Protein AF-A0A178X9C4-F1 (afdb_monomer_lite)

Foldseek 3Di:
DDKAKDAQAAFFKKKAKWKDQFLPPDTDPRHQIDTAHHVHRMDMGDDDAQADLQVLTGIWMWMWIDRPDIDIDDTDQDFAADVHTAQAAADADWDFPFAWKDDPNKTKTWTAHLSQWIKIKIAQAAFFKKKAKFKDLVQPPDGRSGPGRQIDTAHHPGGMDMGHTGHQAHVVSLRFDMWMKMKIAHDPVRDIIIIHIDGRDSDPVSVVVRVQSSQDPPVPRGGVDDDD

pLDDT: mean 88.08, std 12.75, range [34.47, 98.69]

Structure (mmCIF, N/CA/C/O backbone):
data_AF-A0A178X9C4-F1
#
_entry.id   AF-A0A178X9C4-F1
#
loop_
_atom_site.group_PDB
_atom_site.id
_atom_site.type_symbol
_atom_site.label_atom_id
_atom_site.label_alt_id
_atom_site.label_comp_id
_atom_site.label_asym_id
_atom_site.label_entity_id
_atom_site.label_seq_id
_atom_site.pdbx_PDB_ins_code
_atom_site.Cartn_x
_atom_site.Cartn_y
_atom_site.Cartn_z
_atom_site.occupancy
_atom_site.B_iso_or_equiv
_atom_site.auth_seq_id
_atom_site.auth_comp_id
_atom_site.auth_asym_id
_atom_site.auth_atom_id
_atom_site.pdbx_PDB_model_num
ATOM 1 N N . MET A 1 1 ? 3.349 -4.671 -14.531 1.00 85.94 1 MET A N 1
ATOM 2 C CA . MET A 1 1 ? 4.619 -4.702 -15.290 1.00 85.94 1 MET A CA 1
ATOM 3 C C . MET A 1 1 ? 5.118 -3.277 -15.456 1.00 85.94 1 MET A C 1
ATOM 5 O O . MET A 1 1 ? 4.277 -2.386 -15.480 1.00 85.94 1 MET A O 1
ATOM 9 N N . ALA A 1 2 ? 6.427 -3.062 -15.578 1.00 90.25 2 ALA A N 1
ATOM 10 C CA . ALA A 1 2 ? 7.005 -1.739 -15.826 1.00 90.25 2 ALA A CA 1
ATOM 11 C C . ALA A 1 2 ? 8.254 -1.821 -16.720 1.00 90.25 2 ALA A C 1
ATOM 13 O O . ALA A 1 2 ? 8.840 -2.893 -16.875 1.00 90.25 2 ALA A O 1
ATOM 14 N N . TRP A 1 3 ? 8.648 -0.685 -17.289 1.00 94.56 3 TRP A N 1
ATOM 15 C CA . TRP A 1 3 ? 9.925 -0.464 -17.970 1.00 94.56 3 TRP A CA 1
ATOM 16 C C . TRP A 1 3 ? 10.487 0.894 -17.532 1.00 94.56 3 TRP A C 1
ATOM 18 O O . TRP A 1 3 ? 9.727 1.760 -17.094 1.00 94.56 3 TRP A O 1
ATOM 28 N N . ALA A 1 4 ? 11.797 1.083 -17.662 1.00 96.56 4 ALA A N 1
ATOM 29 C CA . ALA A 1 4 ? 12.451 2.375 -17.476 1.00 96.56 4 ALA A CA 1
ATOM 30 C C . ALA A 1 4 ? 12.898 2.941 -18.827 1.00 96.56 4 ALA A C 1
ATOM 32 O O . ALA A 1 4 ? 13.215 2.180 -19.744 1.00 96.56 4 ALA A O 1
ATOM 33 N N . SER A 1 5 ? 12.931 4.266 -18.954 1.00 96.81 5 SER A N 1
ATOM 34 C CA . SER A 1 5 ? 13.479 4.962 -20.120 1.00 96.81 5 SER A CA 1
ATOM 35 C C . SER A 1 5 ? 14.379 6.114 -19.699 1.00 96.81 5 SER A C 1
ATOM 37 O O . SER A 1 5 ? 14.209 6.691 -18.625 1.00 96.81 5 SER A O 1
ATOM 39 N N . ILE A 1 6 ? 15.344 6.423 -20.559 1.00 96.75 6 ILE A N 1
ATOM 40 C CA . ILE A 1 6 ? 16.144 7.642 -20.500 1.00 96.75 6 ILE A CA 1
ATOM 41 C C . ILE A 1 6 ? 15.994 8.352 -21.840 1.00 96.75 6 ILE A C 1
ATOM 43 O O . ILE A 1 6 ? 16.176 7.738 -22.892 1.00 96.75 6 ILE A O 1
ATOM 47 N N . ASP A 1 7 ? 15.642 9.630 -21.783 1.00 95.44 7 ASP A N 1
ATOM 48 C CA . ASP A 1 7 ? 15.441 10.501 -22.938 1.00 95.44 7 ASP A CA 1
ATOM 49 C C . ASP A 1 7 ? 16.441 11.659 -22.887 1.00 95.44 7 ASP A C 1
ATOM 51 O O . ASP A 1 7 ? 16.937 12.018 -21.819 1.00 95.44 7 ASP A O 1
ATOM 55 N N . ASN A 1 8 ? 16.729 12.259 -24.044 1.00 94.88 8 ASN A N 1
ATOM 56 C CA . ASN A 1 8 ? 17.799 13.250 -24.228 1.00 94.88 8 ASN A CA 1
ATOM 57 C C . ASN A 1 8 ? 19.184 12.759 -23.760 1.00 94.88 8 ASN A C 1
ATOM 59 O O . ASN A 1 8 ? 20.034 13.562 -23.374 1.00 94.88 8 ASN A O 1
ATOM 63 N N . GLY A 1 9 ? 19.403 11.444 -23.795 1.00 92.69 9 GLY A N 1
ATOM 64 C CA . GLY A 1 9 ? 20.680 10.820 -23.476 1.00 92.69 9 GLY A CA 1
ATOM 65 C C . GLY A 1 9 ? 21.675 10.923 -24.629 1.00 92.69 9 GLY A C 1
ATOM 66 O O . GLY A 1 9 ? 21.314 11.169 -25.784 1.00 92.69 9 GLY A O 1
ATOM 67 N N . ARG A 1 10 ? 22.944 10.712 -24.306 1.00 96.06 10 ARG A N 1
ATOM 68 C CA . ARG A 1 10 ? 24.047 10.544 -25.252 1.00 96.06 10 ARG A CA 1
ATOM 69 C C . ARG A 1 10 ? 24.388 9.072 -25.391 1.00 96.06 10 ARG A C 1
ATOM 71 O O . ARG A 1 10 ? 24.103 8.272 -24.506 1.00 96.06 10 ARG A O 1
ATOM 78 N N . THR A 1 11 ? 25.065 8.738 -26.481 1.00 96.88 11 THR A N 1
ATOM 79 C CA . THR A 1 11 ? 25.666 7.423 -26.692 1.00 96.88 11 THR A CA 1
ATOM 80 C C . THR A 1 11 ? 26.367 6.912 -25.437 1.00 96.88 11 THR A C 1
ATOM 82 O O . THR A 1 11 ? 27.254 7.577 -24.902 1.00 96.88 11 THR A O 1
ATOM 85 N N . GLY A 1 12 ? 25.991 5.713 -24.999 1.00 95.94 12 GLY A N 1
ATOM 86 C CA . GLY A 1 12 ? 26.578 5.067 -23.828 1.00 95.94 12 GLY A CA 1
ATOM 87 C C . GLY A 1 12 ? 25.908 5.399 -22.494 1.00 95.94 12 GLY A C 1
ATOM 88 O O . GLY A 1 12 ? 26.108 4.627 -21.556 1.00 95.94 12 GLY A O 1
ATOM 89 N N . ASP A 1 13 ? 25.065 6.437 -22.408 1.00 98.06 13 ASP A N 1
ATOM 90 C CA . ASP A 1 13 ? 24.207 6.649 -21.236 1.00 98.06 13 ASP A CA 1
ATOM 91 C C . ASP A 1 13 ? 23.323 5.414 -21.038 1.00 98.06 13 ASP A C 1
ATOM 93 O O . ASP A 1 13 ? 22.884 4.785 -22.009 1.00 98.06 13 ASP A O 1
ATOM 97 N N . THR A 1 14 ? 23.077 5.024 -19.788 1.00 98.44 14 THR A N 1
ATOM 98 C CA . THR A 1 14 ? 22.384 3.764 -19.490 1.00 98.44 14 THR A CA 1
ATOM 99 C C . THR A 1 14 ? 21.143 3.955 -18.642 1.00 98.44 14 THR A C 1
ATOM 101 O O . THR A 1 14 ? 21.054 4.898 -17.865 1.00 98.44 14 THR A O 1
ATOM 104 N N . VAL A 1 15 ? 20.185 3.041 -18.780 1.00 98.44 15 VAL A N 1
ATOM 105 C CA . VAL A 1 15 ? 18.961 2.984 -17.975 1.00 98.44 15 VAL A CA 1
ATOM 106 C C . VAL A 1 15 ? 18.653 1.544 -17.592 1.00 98.44 15 VAL A C 1
ATOM 108 O O . VAL A 1 15 ? 18.868 0.626 -18.385 1.00 98.44 15 VAL A O 1
ATOM 111 N N . TRP A 1 16 ? 18.163 1.332 -16.377 1.00 98.25 16 TRP A N 1
ATOM 112 C CA . TRP A 1 16 ? 17.750 0.033 -15.855 1.00 98.25 16 TRP A CA 1
ATOM 113 C C . TRP A 1 16 ? 16.601 0.179 -14.852 1.00 98.25 16 TRP A C 1
ATOM 115 O O . TRP A 1 16 ? 16.221 1.285 -14.458 1.00 98.25 16 TRP A O 1
ATOM 125 N N . LEU A 1 17 ? 16.050 -0.957 -14.431 1.00 97.38 17 LEU A N 1
ATOM 126 C CA . LEU A 1 17 ? 15.163 -1.041 -13.276 1.00 97.38 17 LEU A CA 1
ATOM 127 C C . LEU A 1 17 ? 15.904 -1.655 -12.083 1.00 97.38 17 LEU A C 1
ATOM 129 O O . LEU A 1 17 ? 16.613 -2.649 -12.239 1.00 97.38 17 LEU A O 1
ATOM 133 N N . ASP A 1 18 ? 15.694 -1.100 -10.895 1.00 95.88 18 ASP A N 1
ATOM 134 C CA . ASP A 1 18 ? 15.946 -1.811 -9.640 1.00 95.88 18 ASP A CA 1
ATOM 135 C C . ASP A 1 18 ? 14.616 -2.375 -9.131 1.00 95.88 18 ASP A C 1
ATOM 137 O O . ASP A 1 18 ? 13.577 -1.715 -9.255 1.00 95.88 18 ASP A O 1
ATOM 141 N N . ARG A 1 19 ? 14.644 -3.573 -8.538 1.00 92.81 19 ARG A N 1
ATOM 142 C CA . ARG A 1 19 ? 13.480 -4.209 -7.913 1.00 92.81 19 ARG A CA 1
ATOM 143 C C . ARG A 1 19 ? 13.756 -4.588 -6.472 1.00 92.81 19 ARG A C 1
ATOM 145 O O . ARG A 1 19 ? 14.666 -5.364 -6.213 1.00 92.81 19 ARG A O 1
ATOM 152 N N . SER A 1 20 ? 12.921 -4.117 -5.562 1.00 89.56 20 SER A N 1
ATOM 153 C CA . SER A 1 20 ? 12.947 -4.520 -4.159 1.00 89.56 20 SER A CA 1
ATOM 154 C C . SER A 1 20 ? 11.753 -5.413 -3.837 1.00 89.56 20 SER A C 1
ATOM 156 O O . SER A 1 20 ? 10.706 -5.300 -4.471 1.00 89.56 20 SER A O 1
ATOM 158 N N . TRP A 1 21 ? 11.937 -6.291 -2.857 1.00 84.75 21 TRP A N 1
ATOM 159 C CA . TRP A 1 21 ? 10.893 -7.117 -2.239 1.00 84.75 21 TRP A CA 1
ATOM 160 C C . TRP A 1 21 ? 10.739 -6.803 -0.747 1.00 84.75 21 TRP A C 1
ATOM 162 O O . TRP A 1 21 ? 10.173 -7.597 -0.001 1.00 84.75 21 TRP A O 1
ATOM 172 N N . ASP A 1 22 ? 11.382 -5.726 -0.295 1.00 78.75 22 ASP A N 1
ATOM 173 C CA . ASP A 1 22 ? 11.511 -5.385 1.111 1.00 78.75 22 ASP A CA 1
ATOM 174 C C . ASP A 1 22 ? 11.374 -3.877 1.383 1.00 78.75 22 ASP A C 1
ATOM 176 O O . ASP A 1 22 ? 12.083 -3.308 2.215 1.00 78.75 22 ASP A O 1
ATOM 180 N N . GLY A 1 23 ? 10.480 -3.198 0.660 1.00 77.25 23 GLY A N 1
ATOM 181 C CA . GLY A 1 23 ? 10.250 -1.764 0.885 1.00 77.25 23 GLY A CA 1
ATOM 182 C C . GLY A 1 23 ? 11.407 -0.851 0.442 1.00 77.25 23 GLY A C 1
ATOM 183 O O . GLY A 1 23 ? 11.441 0.330 0.787 1.00 77.25 23 GLY A O 1
ATOM 184 N N . GLY A 1 24 ? 12.363 -1.375 -0.328 1.00 83.75 24 GLY A N 1
ATOM 185 C CA . GLY A 1 24 ? 13.531 -0.651 -0.829 1.00 83.75 24 GLY A CA 1
ATOM 186 C C . GLY A 1 24 ? 14.789 -0.779 0.032 1.00 83.75 24 GLY A C 1
ATOM 187 O O . GLY A 1 24 ? 15.776 -0.109 -0.282 1.00 83.75 24 GLY A O 1
ATOM 188 N N . SER A 1 25 ? 14.777 -1.601 1.089 1.00 85.19 25 SER A N 1
ATOM 189 C CA . SER A 1 25 ? 15.955 -1.850 1.933 1.00 85.19 25 SER A CA 1
ATOM 190 C C . SER A 1 25 ? 17.058 -2.602 1.185 1.00 85.19 25 SER A C 1
ATOM 192 O O . SER A 1 25 ? 18.233 -2.253 1.306 1.00 85.19 25 SER A O 1
ATOM 194 N N . THR A 1 26 ? 16.686 -3.584 0.369 1.00 90.06 26 THR A N 1
ATOM 195 C CA . THR A 1 26 ? 17.558 -4.305 -0.559 1.00 90.06 26 THR A CA 1
ATOM 196 C C . THR A 1 26 ? 16.895 -4.411 -1.931 1.00 90.06 26 THR A C 1
ATOM 198 O O . THR A 1 26 ? 15.684 -4.228 -2.082 1.00 90.06 26 THR A O 1
ATOM 201 N N . TRP A 1 27 ? 17.689 -4.642 -2.980 1.00 93.06 27 TRP A N 1
ATOM 202 C CA . TRP A 1 27 ? 17.141 -4.750 -4.330 1.00 93.06 27 TRP A CA 1
ATOM 203 C C . TRP A 1 27 ? 17.986 -5.591 -5.290 1.00 93.06 27 TRP A C 1
ATOM 205 O O . TRP A 1 27 ? 19.217 -5.588 -5.246 1.00 93.06 27 TRP A O 1
ATOM 215 N N . ASP A 1 28 ? 17.288 -6.246 -6.218 1.00 91.81 28 ASP A N 1
ATOM 216 C CA . ASP A 1 28 ? 17.830 -6.773 -7.466 1.00 91.81 28 ASP A CA 1
ATOM 217 C C . ASP A 1 28 ? 18.062 -5.587 -8.419 1.00 91.81 28 ASP A C 1
ATOM 219 O O . ASP A 1 28 ? 17.106 -4.968 -8.896 1.00 91.81 28 ASP A O 1
ATOM 223 N N . GLY A 1 29 ? 19.320 -5.230 -8.674 1.00 91.69 29 GLY A N 1
ATOM 224 C CA . GLY A 1 29 ? 19.669 -4.085 -9.519 1.00 91.69 29 GLY A CA 1
ATOM 225 C C . GLY A 1 29 ? 19.908 -4.420 -10.991 1.00 91.69 29 GLY A C 1
ATOM 226 O O . GLY A 1 29 ? 20.038 -5.582 -11.377 1.00 91.69 29 GLY A O 1
ATOM 227 N N . LEU A 1 30 ? 20.038 -3.370 -11.808 1.00 95.12 30 LEU A N 1
ATOM 228 C CA . LEU A 1 30 ? 20.441 -3.447 -13.224 1.00 95.12 30 LEU A CA 1
ATOM 229 C C . LEU A 1 30 ? 19.525 -4.310 -14.111 1.00 95.12 30 LEU A C 1
ATOM 231 O O . LEU A 1 30 ? 19.950 -4.803 -15.162 1.00 95.12 30 LEU A O 1
ATOM 235 N N . LEU A 1 31 ? 18.257 -4.480 -13.728 1.00 95.25 31 LEU A N 1
ATOM 236 C CA . LEU A 1 31 ? 17.309 -5.281 -14.493 1.00 95.25 31 LEU A CA 1
ATOM 237 C C . LEU A 1 31 ? 17.072 -4.639 -15.858 1.00 95.25 31 LEU A C 1
ATOM 239 O O . LEU A 1 31 ? 16.593 -3.509 -15.972 1.00 95.25 31 LEU A O 1
ATOM 243 N N . GLY A 1 32 ? 17.434 -5.383 -16.901 1.00 94.94 32 GLY A N 1
ATOM 244 C CA . GLY A 1 32 ? 17.248 -4.964 -18.285 1.00 94.94 32 GLY A CA 1
ATOM 245 C C . GLY A 1 32 ? 18.064 -3.750 -18.678 1.00 94.94 32 GLY A C 1
ATOM 246 O O . GLY A 1 32 ? 17.603 -3.005 -19.543 1.00 94.94 32 GLY A O 1
ATOM 247 N N . LYS A 1 33 ? 19.229 -3.549 -18.040 1.00 97.44 33 LYS A N 1
ATOM 248 C CA . LYS A 1 33 ? 20.134 -2.442 -18.348 1.00 97.44 33 LYS A CA 1
ATOM 249 C C . LYS A 1 33 ? 20.314 -2.303 -19.860 1.00 97.44 33 LYS A C 1
ATOM 251 O O . LYS A 1 33 ? 20.753 -3.235 -20.530 1.00 97.44 33 LYS A O 1
ATOM 256 N N . ALA A 1 34 ? 19.981 -1.125 -20.366 1.00 97.25 34 ALA A N 1
ATOM 257 C CA . ALA A 1 34 ? 20.098 -0.751 -21.764 1.00 97.25 34 ALA A CA 1
ATOM 258 C C . ALA A 1 34 ? 20.963 0.504 -21.879 1.00 97.25 34 ALA A C 1
ATOM 260 O O . ALA A 1 34 ? 20.915 1.371 -21.008 1.00 97.25 34 ALA A O 1
ATOM 261 N N . SER A 1 35 ? 21.733 0.601 -22.959 1.00 97.75 35 SER A N 1
ATOM 262 C CA . SER A 1 35 ? 22.544 1.777 -23.287 1.00 97.75 35 SER A CA 1
ATOM 263 C C . SER A 1 35 ? 21.959 2.494 -24.496 1.00 97.75 35 SER A C 1
ATOM 265 O O . SER A 1 35 ? 21.404 1.842 -25.383 1.00 97.75 35 SER A O 1
ATOM 267 N N . VAL A 1 36 ? 22.068 3.821 -24.531 1.00 97.81 36 VAL A N 1
ATOM 268 C CA . VAL A 1 36 ? 21.680 4.641 -25.683 1.00 97.81 36 VAL A CA 1
ATOM 269 C C . VAL A 1 36 ? 22.630 4.337 -26.853 1.00 97.81 36 VAL A C 1
ATOM 271 O O . VAL A 1 36 ? 23.841 4.520 -26.698 1.00 97.81 36 VAL A O 1
ATOM 274 N N . PRO A 1 37 ? 22.122 3.852 -28.002 1.00 95.88 37 PRO A N 1
ATOM 275 C CA . PRO A 1 37 ? 22.938 3.618 -29.197 1.00 95.88 37 PRO A CA 1
ATOM 276 C C . PRO A 1 37 ? 23.392 4.915 -29.888 1.00 95.88 37 PRO A C 1
ATOM 278 O O . PRO A 1 37 ? 22.757 5.953 -29.734 1.00 95.88 37 PRO A O 1
ATOM 281 N N . ASP A 1 38 ? 24.424 4.827 -30.733 1.00 91.94 38 ASP A N 1
ATOM 282 C CA . ASP A 1 38 ? 25.114 5.967 -31.369 1.00 91.94 38 ASP A CA 1
ATOM 283 C C . ASP A 1 38 ? 24.224 6.993 -32.083 1.00 91.94 38 ASP A C 1
ATOM 285 O O . ASP A 1 38 ? 24.552 8.176 -32.139 1.00 91.94 38 ASP A O 1
ATOM 289 N N . THR A 1 39 ? 23.116 6.553 -32.676 1.00 91.88 39 THR A N 1
ATOM 290 C CA . THR A 1 39 ? 22.226 7.409 -33.477 1.00 91.88 39 THR A CA 1
ATOM 291 C C . THR A 1 39 ? 20.965 7.833 -32.730 1.00 91.88 39 THR A C 1
ATOM 293 O O . THR A 1 39 ? 20.088 8.467 -33.316 1.00 91.88 39 THR A O 1
ATOM 296 N N . TRP A 1 40 ? 20.824 7.435 -31.464 1.00 94.81 40 TRP A N 1
ATOM 297 C CA . TRP A 1 40 ? 19.607 7.611 -30.679 1.00 94.81 40 TRP A CA 1
ATOM 298 C C . TRP A 1 40 ? 19.848 8.643 -29.580 1.00 94.81 40 TRP A C 1
ATOM 300 O O . TRP A 1 40 ? 20.953 8.799 -29.074 1.00 94.81 40 TRP A O 1
ATOM 310 N N . THR A 1 41 ? 18.786 9.333 -29.179 1.00 95.12 41 THR A N 1
ATOM 311 C CA . THR A 1 41 ? 18.810 10.294 -28.064 1.00 95.12 41 THR A CA 1
ATOM 312 C C . THR A 1 41 ? 18.144 9.726 -26.815 1.00 95.12 41 THR A C 1
ATOM 314 O O . THR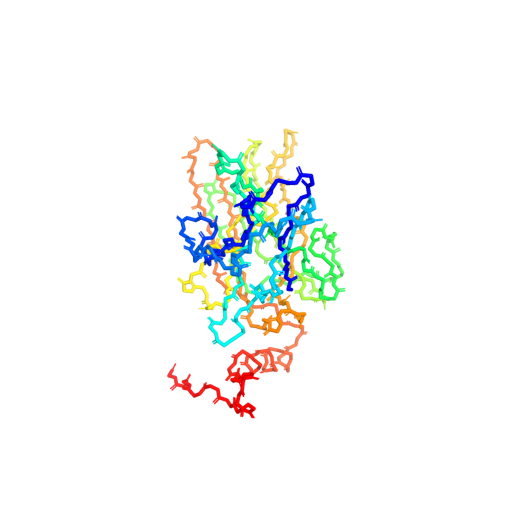 A 1 41 ? 17.722 10.469 -25.935 1.00 95.12 41 THR A O 1
ATOM 317 N N . GLY A 1 42 ? 17.965 8.410 -26.754 1.00 96.00 42 GLY A N 1
ATOM 318 C CA . GLY A 1 42 ? 17.286 7.746 -25.655 1.00 96.00 42 GLY A CA 1
ATOM 319 C C . GLY A 1 42 ? 17.208 6.242 -25.854 1.00 96.00 42 GLY A C 1
ATOM 320 O O . GLY A 1 42 ? 17.490 5.721 -26.934 1.00 96.00 42 GLY A O 1
ATOM 321 N N . THR A 1 43 ? 16.850 5.534 -24.793 1.00 97.44 43 THR A N 1
ATOM 322 C CA . THR A 1 43 ? 16.623 4.087 -24.820 1.00 97.44 43 THR A CA 1
ATOM 323 C C . THR A 1 43 ? 15.686 3.682 -23.686 1.00 97.44 43 THR A C 1
ATOM 325 O O . THR A 1 43 ? 15.331 4.489 -22.824 1.00 97.44 43 THR A O 1
ATOM 328 N N . ARG A 1 44 ? 15.272 2.416 -23.678 1.00 97.00 44 ARG A N 1
ATOM 329 C CA . ARG A 1 44 ? 14.432 1.843 -22.625 1.00 97.00 44 ARG A CA 1
ATOM 330 C C . ARG A 1 44 ? 14.806 0.402 -22.336 1.00 97.00 44 ARG A C 1
ATOM 332 O O . ARG A 1 44 ? 15.310 -0.306 -23.206 1.00 97.00 44 ARG A O 1
ATOM 339 N N . THR A 1 45 ? 14.499 -0.035 -21.125 1.00 97.00 45 THR A N 1
ATOM 340 C CA . THR A 1 45 ? 14.624 -1.436 -20.729 1.00 97.00 45 THR A CA 1
ATOM 341 C C . THR A 1 45 ? 13.570 -2.295 -21.430 1.00 97.00 45 THR A C 1
ATOM 343 O O . THR A 1 45 ? 12.566 -1.798 -21.951 1.00 97.00 45 THR A O 1
ATOM 346 N N . LEU A 1 46 ? 13.743 -3.618 -21.363 1.00 93.56 46 LEU A N 1
ATOM 347 C CA . LEU A 1 46 ? 12.619 -4.542 -21.531 1.00 93.56 46 LEU A CA 1
ATOM 348 C C . LEU A 1 46 ? 11.567 -4.329 -20.427 1.00 93.56 46 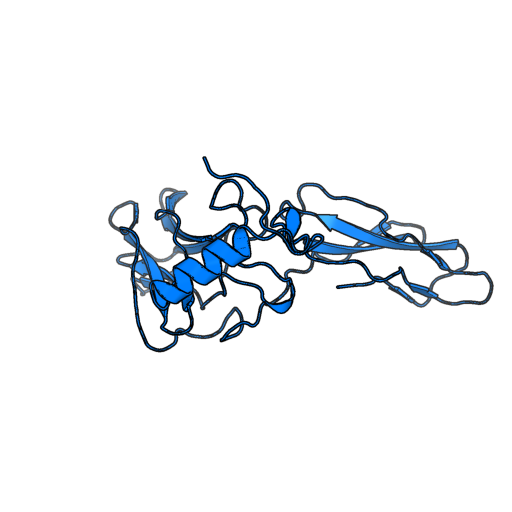LEU A C 1
ATOM 350 O O . LEU A 1 46 ? 11.782 -3.596 -19.457 1.00 93.56 46 LEU A O 1
ATOM 354 N N . ILE A 1 47 ? 10.417 -4.980 -20.585 1.00 92.12 47 ILE A N 1
ATOM 355 C CA . ILE A 1 47 ? 9.327 -4.941 -19.611 1.00 92.12 47 ILE A CA 1
ATOM 356 C C . ILE A 1 47 ? 9.548 -6.032 -18.558 1.00 92.12 47 ILE A C 1
ATOM 358 O O . ILE A 1 47 ? 9.737 -7.197 -18.904 1.00 92.12 47 ILE A O 1
ATOM 362 N N . TYR A 1 48 ? 9.467 -5.663 -17.279 1.00 89.06 48 TYR A N 1
ATOM 363 C CA . TYR A 1 48 ? 9.634 -6.575 -16.146 1.00 89.06 48 TYR A CA 1
ATOM 364 C C . TYR A 1 48 ? 8.351 -6.707 -15.321 1.00 89.06 48 TYR A C 1
ATOM 366 O O . TYR A 1 48 ? 7.559 -5.766 -15.172 1.00 89.06 48 TYR A O 1
ATOM 374 N N . ASN A 1 49 ? 8.141 -7.906 -14.775 1.00 85.44 49 ASN A N 1
ATOM 375 C CA . ASN A 1 49 ? 7.042 -8.186 -13.857 1.00 85.44 49 ASN A CA 1
ATOM 376 C C . ASN A 1 49 ? 7.279 -7.501 -12.509 1.00 85.44 49 ASN A C 1
ATOM 378 O O . ASN A 1 49 ? 8.386 -7.522 -11.975 1.00 85.44 49 ASN A O 1
ATOM 382 N N . LEU A 1 50 ? 6.207 -6.908 -11.981 1.00 85.44 50 LEU A N 1
ATOM 383 C CA . LEU A 1 50 ? 6.198 -6.262 -10.668 1.00 85.44 50 LEU A CA 1
ATOM 384 C C . LEU A 1 50 ? 5.932 -7.280 -9.556 1.00 85.44 50 LEU A C 1
ATOM 386 O O . LEU A 1 50 ? 6.427 -7.131 -8.453 1.00 85.44 50 LEU A O 1
ATOM 390 N N . THR A 1 51 ? 5.164 -8.324 -9.850 1.00 85.25 51 THR A N 1
ATOM 391 C CA . THR A 1 51 ? 4.781 -9.351 -8.886 1.00 85.25 51 THR A CA 1
ATOM 392 C C . THR A 1 51 ? 5.465 -10.674 -9.200 1.00 85.25 51 THR A C 1
ATOM 394 O O . THR A 1 51 ? 5.762 -10.983 -10.358 1.00 85.25 51 THR A O 1
ATOM 397 N N . ASP A 1 52 ? 5.699 -11.457 -8.153 1.00 84.06 52 ASP A N 1
ATOM 398 C CA . ASP A 1 52 ? 6.055 -12.869 -8.214 1.00 84.06 52 ASP A CA 1
ATOM 399 C C . ASP A 1 52 ? 4.945 -13.671 -7.513 1.00 84.06 52 ASP A C 1
ATOM 401 O O . ASP A 1 52 ? 4.987 -13.850 -6.294 1.00 84.06 52 ASP A O 1
ATOM 405 N N . PRO A 1 53 ? 3.926 -14.122 -8.268 1.00 80.31 53 PRO A N 1
ATOM 406 C CA . PRO A 1 53 ? 2.797 -14.861 -7.712 1.00 80.31 53 PRO A CA 1
ATOM 407 C C . PRO A 1 53 ? 3.187 -16.172 -7.031 1.00 80.31 53 PRO A C 1
ATOM 409 O O . PRO A 1 53 ? 2.540 -16.554 -6.066 1.00 80.31 53 PRO A O 1
ATOM 412 N N . VAL A 1 54 ? 4.239 -16.847 -7.509 1.00 79.12 54 VAL A N 1
ATOM 413 C CA . VAL A 1 54 ? 4.683 -18.141 -6.959 1.00 79.12 54 VAL A CA 1
ATOM 414 C C . VAL A 1 54 ? 5.353 -17.950 -5.610 1.00 79.12 54 VAL A C 1
ATOM 416 O O . VAL A 1 54 ? 5.135 -18.730 -4.691 1.00 79.12 54 VAL A O 1
ATOM 419 N N . GLY A 1 55 ? 6.174 -16.908 -5.488 1.00 78.19 55 GLY A N 1
ATOM 420 C CA . GLY A 1 55 ? 6.781 -16.538 -4.215 1.00 78.19 55 GLY A CA 1
ATOM 421 C C . GLY A 1 55 ? 5.844 -15.773 -3.282 1.00 78.19 55 GLY A C 1
ATOM 422 O O . GLY A 1 55 ? 6.275 -15.439 -2.186 1.00 78.19 55 GLY A O 1
ATOM 423 N N . HIS A 1 56 ? 4.614 -15.456 -3.705 1.00 77.69 56 HIS A N 1
ATOM 424 C CA . HIS A 1 56 ? 3.722 -14.511 -3.029 1.00 77.69 56 HIS A CA 1
ATOM 425 C C . HIS A 1 56 ? 4.401 -13.177 -2.706 1.00 77.69 56 HIS A C 1
ATOM 427 O O . HIS A 1 56 ? 4.292 -12.662 -1.600 1.00 77.69 56 HIS A O 1
ATOM 433 N N . ARG A 1 57 ? 5.132 -12.604 -3.666 1.00 81.94 57 ARG A N 1
ATOM 434 C CA . ARG A 1 57 ? 5.843 -11.336 -3.461 1.00 81.94 57 ARG A CA 1
ATOM 435 C C . ARG A 1 57 ? 5.306 -10.250 -4.372 1.00 81.94 57 ARG A C 1
ATOM 437 O O . ARG A 1 57 ? 5.060 -10.472 -5.564 1.00 81.94 57 ARG A O 1
ATOM 444 N N . ARG A 1 58 ? 5.180 -9.045 -3.825 1.00 82.75 58 ARG A N 1
ATOM 445 C CA . ARG A 1 58 ? 4.873 -7.841 -4.593 1.00 82.75 58 ARG A CA 1
ATOM 446 C C . ARG A 1 58 ? 6.097 -6.945 -4.595 1.00 82.75 58 ARG A C 1
ATOM 448 O O . ARG A 1 58 ? 6.382 -6.291 -3.612 1.00 82.75 58 ARG A O 1
ATOM 455 N N . GLY A 1 59 ? 6.784 -6.871 -5.721 1.00 83.31 59 GLY A N 1
ATOM 456 C CA . GLY A 1 59 ? 7.967 -6.041 -5.824 1.00 83.31 59 GLY A CA 1
ATOM 457 C C . GLY A 1 59 ? 7.610 -4.564 -5.888 1.00 83.31 59 GLY A C 1
ATOM 458 O O . GLY A 1 59 ? 6.541 -4.183 -6.372 1.00 83.31 59 GLY A O 1
ATOM 459 N N . LEU A 1 60 ? 8.553 -3.738 -5.462 1.00 86.94 60 LEU A N 1
ATOM 460 C CA . LEU A 1 60 ? 8.631 -2.325 -5.800 1.00 86.94 60 LEU A CA 1
ATOM 461 C C . LEU A 1 60 ? 9.645 -2.170 -6.927 1.00 86.94 60 LEU A C 1
ATOM 463 O O . LEU A 1 60 ? 10.661 -2.863 -6.955 1.00 86.94 60 LEU A O 1
ATOM 467 N N . LEU A 1 61 ? 9.388 -1.254 -7.854 1.00 91.56 61 LEU A N 1
ATOM 468 C CA . LEU A 1 61 ? 10.333 -0.921 -8.917 1.00 91.56 61 LEU A CA 1
ATOM 469 C C . LEU A 1 61 ? 10.730 0.548 -8.820 1.00 91.56 61 LEU A C 1
ATOM 471 O O . LEU A 1 61 ? 9.931 1.392 -8.421 1.00 91.56 61 LEU A O 1
ATOM 475 N N . ARG A 1 62 ? 11.953 0.864 -9.225 1.00 94.38 62 ARG A N 1
ATOM 476 C CA . ARG A 1 62 ? 12.357 2.234 -9.551 1.00 94.38 62 ARG A CA 1
ATOM 477 C C . ARG A 1 62 ? 13.166 2.224 -10.835 1.00 94.38 62 ARG A C 1
ATOM 479 O O . ARG A 1 62 ? 13.879 1.259 -11.114 1.00 94.38 62 ARG A O 1
ATOM 486 N N . ALA A 1 63 ? 13.043 3.290 -11.610 1.00 97.25 63 ALA A N 1
ATOM 487 C CA . ALA A 1 63 ? 13.898 3.509 -12.762 1.00 97.25 63 ALA A CA 1
ATOM 488 C C . ALA A 1 63 ? 15.189 4.171 -12.292 1.00 97.25 63 ALA A C 1
ATOM 490 O O . ALA A 1 63 ? 15.142 5.108 -11.496 1.00 97.25 63 ALA A O 1
ATOM 491 N N . CYS A 1 64 ? 16.320 3.707 -12.801 1.00 98.12 64 CYS A N 1
ATOM 492 C CA . CYS A 1 64 ? 17.614 4.324 -12.572 1.00 98.12 64 CYS A CA 1
ATOM 493 C C . CYS A 1 64 ? 18.315 4.532 -13.909 1.00 98.12 64 CYS A C 1
ATOM 495 O O . CYS A 1 64 ? 18.172 3.721 -14.825 1.00 98.12 64 CYS A O 1
ATOM 497 N N . GLY A 1 65 ? 19.073 5.614 -14.019 1.00 97.94 65 GLY A N 1
ATOM 498 C CA . GLY A 1 65 ? 19.899 5.897 -15.180 1.00 97.94 65 GLY A CA 1
ATOM 499 C C . GLY A 1 65 ? 21.265 6.417 -14.774 1.00 97.94 65 GLY A C 1
ATOM 500 O O . GLY A 1 65 ? 21.425 6.967 -13.688 1.00 97.94 65 GLY A O 1
ATOM 501 N N . ASP A 1 66 ? 22.239 6.223 -15.653 1.00 97.88 66 ASP A N 1
ATOM 502 C CA . ASP A 1 66 ? 23.590 6.755 -15.527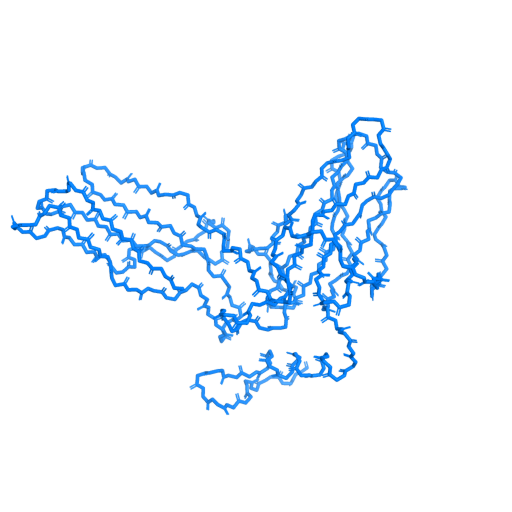 1.00 97.88 66 ASP A CA 1
ATOM 503 C C . ASP A 1 66 ? 23.924 7.561 -16.779 1.00 97.88 66 ASP A C 1
ATOM 505 O O . ASP A 1 66 ? 24.025 7.003 -17.874 1.00 97.88 66 ASP A O 1
ATOM 509 N N . ALA A 1 67 ? 24.071 8.869 -16.585 1.00 95.75 67 ALA A N 1
ATOM 510 C CA . ALA A 1 67 ? 24.520 9.828 -17.586 1.00 95.75 67 ALA A CA 1
ATOM 511 C C . ALA A 1 67 ? 25.611 10.717 -16.966 1.00 95.75 67 ALA A C 1
ATOM 513 O O . ALA A 1 67 ? 25.427 11.923 -16.801 1.00 95.75 67 ALA A O 1
ATOM 514 N N . GLN A 1 68 ? 26.736 10.096 -16.580 1.00 93.81 68 GLN A N 1
ATOM 515 C CA . GLN A 1 68 ? 27.854 10.672 -15.797 1.00 93.81 68 GLN A CA 1
ATOM 516 C C . GLN A 1 68 ? 27.599 10.761 -14.284 1.00 93.81 68 GLN A C 1
ATOM 518 O O . GLN A 1 68 ? 28.473 11.187 -13.528 1.00 93.81 68 GLN A O 1
ATOM 523 N N . ALA A 1 69 ? 26.416 10.344 -13.845 1.00 95.19 69 ALA A N 1
ATOM 524 C CA . ALA A 1 69 ? 26.052 10.115 -12.459 1.00 95.19 69 ALA A CA 1
ATOM 525 C C . ALA A 1 69 ? 24.798 9.239 -12.424 1.00 95.19 69 ALA A C 1
ATOM 527 O O . ALA A 1 69 ? 23.899 9.397 -13.255 1.00 95.19 69 ALA A O 1
ATOM 528 N N . VAL A 1 70 ? 24.720 8.357 -11.429 1.00 97.50 70 VAL A N 1
ATOM 529 C CA . VAL A 1 70 ? 23.533 7.532 -11.214 1.00 97.50 70 VAL A CA 1
ATOM 530 C C . VAL A 1 70 ? 22.443 8.358 -10.539 1.00 97.50 70 VAL A C 1
ATOM 532 O O . VAL A 1 70 ? 22.654 8.914 -9.461 1.00 97.50 70 VAL A O 1
ATOM 535 N N . ALA A 1 71 ? 21.259 8.380 -11.142 1.00 96.75 71 ALA A N 1
ATOM 536 C CA . ALA A 1 71 ? 20.047 8.931 -10.549 1.00 96.75 71 ALA A CA 1
ATOM 537 C C . ALA A 1 71 ? 18.908 7.917 -10.654 1.00 96.75 71 ALA A C 1
ATOM 539 O O . ALA A 1 71 ? 18.792 7.207 -11.652 1.00 96.75 71 ALA A O 1
ATOM 540 N N . CYS A 1 72 ? 18.052 7.870 -9.634 1.00 96.88 72 CYS A N 1
ATOM 541 C CA . CYS A 1 72 ? 16.907 6.968 -9.588 1.00 96.88 72 CYS A CA 1
ATOM 542 C C . CYS A 1 72 ? 15.619 7.716 -9.243 1.00 96.88 72 CYS A C 1
ATOM 544 O O . CYS A 1 72 ? 15.634 8.686 -8.485 1.00 96.88 72 CYS A O 1
ATOM 546 N N . THR A 1 73 ? 14.492 7.228 -9.755 1.00 95.94 73 THR A N 1
ATOM 547 C CA . THR A 1 73 ? 13.166 7.647 -9.296 1.00 95.94 73 THR A CA 1
ATOM 548 C C . THR A 1 73 ? 12.903 7.136 -7.880 1.00 95.94 73 THR A C 1
ATOM 550 O O . THR A 1 73 ? 13.579 6.231 -7.383 1.00 95.94 73 THR A O 1
ATOM 553 N N . ALA A 1 74 ? 11.856 7.662 -7.244 1.00 92.06 74 ALA A N 1
ATOM 554 C CA . ALA A 1 74 ? 11.271 7.000 -6.085 1.00 92.06 74 ALA A CA 1
ATOM 555 C C . ALA A 1 74 ? 10.786 5.581 -6.450 1.00 92.06 74 ALA A C 1
ATOM 557 O O . ALA A 1 74 ? 10.503 5.286 -7.618 1.00 92.06 74 ALA A O 1
ATOM 558 N N . TRP A 1 75 ? 10.685 4.718 -5.439 1.00 89.25 75 TRP A N 1
ATOM 559 C CA . TRP A 1 75 ? 10.039 3.414 -5.557 1.00 89.25 75 TRP A CA 1
ATOM 560 C C . TRP A 1 75 ? 8.552 3.579 -5.884 1.00 89.25 75 TRP A C 1
ATOM 562 O O . TRP A 1 75 ? 7.864 4.396 -5.269 1.00 89.25 75 TRP A O 1
ATOM 572 N N . ILE A 1 76 ? 8.050 2.801 -6.843 1.00 86.31 76 ILE A N 1
ATOM 573 C CA . ILE A 1 76 ? 6.631 2.794 -7.196 1.00 86.31 76 ILE A CA 1
ATOM 574 C C . ILE A 1 76 ? 5.847 1.856 -6.276 1.00 86.31 76 ILE A C 1
ATOM 576 O O . ILE A 1 76 ? 6.103 0.655 -6.232 1.00 86.31 76 ILE A O 1
ATOM 580 N N . TYR A 1 77 ? 4.844 2.405 -5.595 1.00 80.88 77 TYR A N 1
ATOM 581 C CA . TYR A 1 77 ? 3.854 1.640 -4.840 1.00 80.88 77 TYR A CA 1
ATOM 582 C C . TYR A 1 77 ? 2.588 1.528 -5.694 1.00 80.88 77 TYR A C 1
ATOM 584 O O . TYR A 1 77 ? 1.903 2.535 -5.897 1.00 80.88 77 TYR A O 1
ATOM 592 N N . PRO A 1 78 ? 2.287 0.355 -6.278 1.00 80.25 78 PRO A N 1
ATOM 593 C CA . PRO A 1 78 ? 1.149 0.219 -7.176 1.00 80.25 78 PRO A CA 1
ATOM 594 C C . PRO A 1 78 ? -0.164 0.384 -6.407 1.00 80.25 78 PRO A C 1
ATOM 596 O O . PRO A 1 78 ? -0.443 -0.377 -5.484 1.00 80.25 78 PRO A O 1
ATOM 599 N N . THR A 1 79 ? -1.001 1.330 -6.836 1.00 86.62 79 THR A N 1
ATOM 600 C CA . THR A 1 79 ? -2.406 1.380 -6.416 1.00 86.62 79 THR A CA 1
ATOM 601 C C . THR A 1 79 ? -3.121 0.144 -6.943 1.00 86.62 79 THR A C 1
ATOM 603 O O . THR A 1 79 ? -3.171 -0.088 -8.159 1.00 86.62 79 THR A O 1
ATOM 606 N N . VAL A 1 80 ? -3.699 -0.644 -6.044 1.00 86.88 80 VAL A N 1
ATOM 607 C CA . VAL A 1 80 ? -4.438 -1.845 -6.412 1.00 86.88 80 VAL A CA 1
ATOM 608 C C . VAL A 1 80 ? -5.916 -1.537 -6.515 1.00 86.88 80 VAL A C 1
ATOM 610 O O . VAL A 1 80 ? -6.498 -0.873 -5.669 1.00 86.88 80 VAL A O 1
ATOM 613 N N . CYS A 1 81 ? -6.529 -2.040 -7.582 1.00 88.81 81 CYS A N 1
ATOM 614 C CA . CYS A 1 81 ? -7.968 -1.997 -7.773 1.00 88.81 81 CYS A CA 1
ATOM 615 C C . CYS A 1 81 ? -8.494 -3.425 -7.865 1.00 88.81 81 CYS A C 1
ATOM 617 O O . CYS A 1 81 ? -8.236 -4.121 -8.851 1.00 88.81 81 CYS A O 1
ATOM 619 N N . ALA A 1 82 ? -9.225 -3.835 -6.831 1.00 85.62 82 ALA A N 1
ATOM 620 C CA . ALA A 1 82 ? -9.996 -5.069 -6.797 1.00 85.62 82 ALA A CA 1
ATOM 621 C C . ALA A 1 82 ? -11.483 -4.724 -7.000 1.00 85.62 82 ALA A C 1
ATOM 623 O O . ALA A 1 82 ? -11.858 -4.207 -8.050 1.00 85.62 82 ALA A O 1
ATOM 624 N N . ALA A 1 83 ? -12.332 -4.961 -5.997 1.00 87.50 83 ALA A N 1
ATOM 625 C CA . ALA A 1 83 ? -13.724 -4.501 -6.016 1.00 87.50 83 ALA A CA 1
ATOM 626 C C . ALA A 1 83 ? -13.875 -2.994 -5.740 1.00 87.50 83 ALA A C 1
ATOM 628 O O . ALA A 1 83 ? -14.903 -2.403 -6.063 1.00 87.50 83 ALA A O 1
ATOM 629 N N . ALA A 1 84 ? -12.842 -2.383 -5.165 1.00 91.75 84 ALA A N 1
ATOM 630 C CA . ALA A 1 84 ? -12.598 -0.951 -5.129 1.00 91.75 84 ALA A CA 1
ATOM 631 C C . ALA A 1 84 ? -11.083 -0.716 -5.233 1.00 91.75 84 ALA A C 1
ATOM 633 O O . ALA A 1 84 ? -10.303 -1.671 -5.166 1.00 91.75 84 ALA A O 1
ATOM 634 N N . CYS A 1 85 ? -10.674 0.533 -5.439 1.00 92.88 85 CYS A N 1
ATOM 635 C CA . CYS A 1 85 ? -9.260 0.896 -5.457 1.00 92.88 85 CYS A CA 1
ATOM 636 C C . CYS A 1 85 ? -8.764 1.258 -4.057 1.00 92.88 85 CYS A C 1
ATOM 638 O O . CYS A 1 85 ? -9.527 1.814 -3.262 1.00 92.88 85 CYS A O 1
ATOM 640 N N . ASP A 1 86 ? -7.491 0.985 -3.778 1.00 93.00 86 ASP A N 1
ATOM 641 C CA . ASP A 1 86 ? -6.804 1.485 -2.587 1.00 93.00 86 ASP A CA 1
ATOM 642 C C . ASP A 1 86 ? -7.033 2.994 -2.430 1.00 93.00 86 ASP A C 1
ATOM 644 O O . ASP A 1 86 ? -7.042 3.745 -3.410 1.00 93.00 86 ASP A O 1
ATOM 648 N N . GLY A 1 87 ? -7.243 3.440 -1.193 1.00 94.62 87 GLY A N 1
ATOM 649 C CA . GLY A 1 87 ? -7.557 4.835 -0.884 1.00 94.62 87 GLY A CA 1
ATOM 650 C C . GLY A 1 87 ? -9.044 5.195 -0.999 1.00 94.62 87 GLY A C 1
ATOM 651 O O . GLY A 1 87 ? -9.415 6.330 -0.707 1.00 94.62 87 GLY A O 1
ATOM 652 N N . SER A 1 88 ? -9.916 4.256 -1.380 1.00 95.88 88 SER A N 1
ATOM 653 C CA . SER A 1 88 ? -11.368 4.491 -1.390 1.00 95.88 88 SER A CA 1
ATOM 654 C C . SER A 1 88 ? -11.935 4.613 0.028 1.00 95.88 88 SER A C 1
ATOM 656 O O . SER A 1 88 ? -11.419 4.008 0.970 1.00 95.88 88 SER A O 1
ATOM 658 N N . ALA A 1 89 ? -13.056 5.320 0.182 1.00 95.12 89 ALA A N 1
ATOM 659 C CA . ALA A 1 89 ? -13.829 5.296 1.424 1.00 95.12 89 ALA A CA 1
ATOM 660 C C . ALA A 1 89 ? -14.398 3.884 1.723 1.00 95.12 89 ALA A C 1
ATOM 662 O O . ALA A 1 89 ? -14.619 3.105 0.777 1.00 95.12 89 ALA A O 1
ATOM 663 N N . PRO A 1 90 ? -14.667 3.558 3.006 1.00 94.44 90 PRO A N 1
ATOM 664 C CA . PRO A 1 90 ? -15.361 2.328 3.388 1.00 94.44 90 PRO A CA 1
ATOM 665 C C . PRO A 1 90 ? -16.703 2.151 2.678 1.00 94.44 90 PRO A C 1
ATOM 667 O O . PRO A 1 90 ? -17.421 3.118 2.419 1.00 94.44 90 PRO A O 1
ATOM 670 N N . GLY A 1 91 ? -17.002 0.904 2.315 1.00 93.12 91 GLY A N 1
ATOM 671 C CA . GLY A 1 91 ? -18.268 0.512 1.706 1.00 93.12 91 GLY A CA 1
ATOM 672 C C . GLY A 1 91 ? -19.322 0.164 2.755 1.00 93.12 91 GLY A C 1
ATOM 673 O O . GLY A 1 91 ? -19.202 0.517 3.922 1.00 93.12 91 GLY A O 1
ATOM 674 N N . ALA A 1 92 ? -20.364 -0.550 2.329 1.00 94.62 92 ALA A N 1
ATOM 675 C CA . ALA A 1 92 ? -21.311 -1.166 3.254 1.00 94.62 92 ALA A CA 1
ATOM 676 C C . ALA A 1 92 ? -20.676 -2.365 3.977 1.00 94.62 92 ALA A C 1
ATOM 678 O O . ALA A 1 92 ? -19.819 -3.040 3.406 1.00 94.62 92 ALA A O 1
ATOM 679 N N . GLY A 1 93 ? -21.140 -2.634 5.198 1.00 92.81 93 GLY A N 1
ATOM 680 C CA . GLY A 1 93 ? -20.625 -3.705 6.049 1.00 92.81 93 GLY A CA 1
ATOM 681 C C . GLY A 1 93 ? -19.461 -3.255 6.934 1.00 92.81 93 GLY A C 1
ATOM 682 O O . GLY A 1 93 ? -18.682 -2.378 6.572 1.00 92.81 93 GLY A O 1
ATOM 683 N N . ASP A 1 94 ? -19.368 -3.861 8.114 1.00 95.06 94 ASP A N 1
ATOM 684 C CA . ASP A 1 94 ? -18.262 -3.694 9.058 1.00 95.06 94 ASP A CA 1
ATOM 685 C C . ASP A 1 94 ? -18.090 -5.008 9.824 1.00 95.06 94 ASP A C 1
ATOM 687 O O . ASP A 1 94 ? -18.823 -5.310 10.770 1.00 95.06 94 ASP A O 1
ATOM 691 N N . THR A 1 95 ? -17.152 -5.829 9.361 1.00 94.12 95 THR A N 1
ATOM 692 C CA . THR A 1 95 ? -16.773 -7.068 10.040 1.00 94.12 95 THR A CA 1
ATOM 693 C C . THR A 1 95 ? -15.402 -6.921 10.690 1.00 94.12 95 THR A C 1
ATOM 695 O O . THR A 1 95 ? -14.465 -6.414 10.077 1.00 94.12 95 THR A O 1
ATOM 698 N N . GLN A 1 96 ? -15.279 -7.408 11.927 1.00 95.25 96 GLN A N 1
ATOM 699 C CA . GLN A 1 96 ? -14.058 -7.338 12.736 1.00 95.25 96 GLN A CA 1
ATOM 700 C C . GLN A 1 96 ? -13.637 -8.764 13.127 1.00 95.25 96 GLN A C 1
ATOM 702 O O . GLN A 1 96 ? -14.031 -9.262 14.182 1.00 95.25 96 GLN A O 1
ATOM 707 N N . PRO A 1 97 ? -12.909 -9.485 12.256 1.00 91.19 97 PRO A N 1
ATOM 708 C CA . PRO A 1 97 ? -12.681 -10.925 12.419 1.00 91.19 97 PRO A CA 1
ATOM 709 C C . PRO A 1 97 ? -11.616 -11.278 13.464 1.00 91.19 97 PRO A C 1
ATOM 711 O O . PRO A 1 97 ? -11.403 -12.456 13.742 1.00 91.19 97 PRO A O 1
ATOM 714 N N . VAL A 1 98 ? -10.942 -10.280 14.034 1.00 95.56 98 VAL A N 1
ATOM 715 C CA . VAL A 1 98 ? -9.926 -10.434 15.080 1.00 95.56 98 VAL A CA 1
ATOM 716 C C . VAL A 1 98 ? -10.230 -9.496 16.238 1.00 95.56 98 VAL A C 1
ATOM 718 O O . VAL A 1 98 ? -10.852 -8.448 16.061 1.00 95.56 98 VAL A O 1
ATOM 721 N N . SER A 1 99 ? -9.778 -9.866 17.436 1.00 97.62 99 SER A N 1
ATOM 722 C CA . SER A 1 99 ? -9.895 -9.007 18.613 1.00 97.62 99 SER A CA 1
ATOM 723 C C . SER A 1 99 ? -9.159 -7.685 18.406 1.00 97.62 99 SER A C 1
ATOM 725 O O . SER A 1 99 ? -8.066 -7.658 17.834 1.00 97.62 99 SER A O 1
ATOM 727 N N . SER A 1 100 ? -9.730 -6.603 18.936 1.00 97.94 100 SER A N 1
ATOM 728 C CA . SER A 1 100 ? -9.067 -5.300 18.982 1.00 97.94 100 SER A CA 1
ATOM 729 C C . SER A 1 100 ? -7.742 -5.394 19.742 1.00 97.94 100 SER A C 1
ATOM 731 O O . SER A 1 100 ? -7.650 -6.101 20.748 1.00 97.94 100 SER A O 1
ATOM 733 N N . ALA A 1 101 ? -6.737 -4.647 19.294 1.00 98.31 101 ALA A N 1
ATOM 734 C CA . ALA A 1 101 ? -5.547 -4.404 20.096 1.00 98.31 101 ALA A CA 1
ATOM 735 C C . ALA A 1 101 ? -5.806 -3.221 21.029 1.00 98.31 101 ALA A C 1
ATOM 737 O O . ALA A 1 101 ? -6.539 -2.291 20.684 1.00 98.31 101 ALA A O 1
ATOM 738 N N . THR A 1 102 ? -5.229 -3.259 22.225 1.00 97.94 102 THR A N 1
ATOM 739 C CA . THR A 1 102 ? -5.345 -2.166 23.190 1.00 97.94 102 THR A CA 1
ATOM 740 C C . THR A 1 102 ? -3.975 -1.604 23.489 1.00 97.94 102 THR A C 1
ATOM 742 O O . THR A 1 102 ? -3.043 -2.358 23.754 1.00 97.94 102 THR A O 1
ATOM 745 N N . ILE A 1 103 ? -3.877 -0.279 23.475 1.00 97.88 103 ILE A N 1
ATOM 746 C CA . ILE A 1 103 ? -2.646 0.438 23.782 1.00 97.88 103 ILE A CA 1
ATOM 747 C C . ILE A 1 103 ? -2.969 1.673 24.606 1.00 97.88 103 ILE A C 1
ATOM 749 O O . ILE A 1 103 ? -3.712 2.535 24.155 1.00 97.88 103 ILE A O 1
ATOM 753 N N . PHE A 1 104 ? -2.500 1.727 25.854 1.00 97.12 104 PHE A N 1
ATOM 754 C CA . PHE A 1 104 ? -2.796 2.819 26.795 1.00 97.12 104 PHE A CA 1
ATOM 755 C C . PHE A 1 104 ? -4.284 3.245 26.832 1.00 97.12 104 PHE A C 1
ATOM 757 O O . PHE A 1 104 ? -4.602 4.428 26.911 1.00 97.12 104 PHE A O 1
ATOM 764 N N . GLY A 1 105 ? -5.222 2.299 26.735 1.00 95.50 105 GLY A N 1
ATOM 765 C CA . GLY A 1 105 ? -6.667 2.584 26.729 1.00 95.50 105 GLY A CA 1
ATOM 766 C C . GLY A 1 105 ? -7.267 2.990 25.374 1.00 95.50 105 GLY A C 1
ATOM 767 O O . GLY A 1 105 ? -8.482 3.161 25.288 1.00 95.50 105 GLY A O 1
ATOM 768 N N . ARG A 1 106 ? -6.456 3.085 24.313 1.00 98.06 106 ARG A N 1
ATOM 769 C CA . ARG A 1 106 ? -6.909 3.201 22.921 1.00 98.06 106 ARG A CA 1
ATOM 770 C C . ARG A 1 106 ? -7.271 1.825 22.392 1.00 98.06 106 ARG A C 1
ATOM 772 O O . ARG A 1 106 ? -6.590 0.847 22.709 1.00 98.06 106 ARG A O 1
ATOM 779 N N . ALA A 1 107 ? -8.304 1.752 21.564 1.00 98.38 107 ALA A N 1
ATOM 780 C CA . ALA A 1 107 ? -8.687 0.523 20.881 1.00 98.38 107 ALA A CA 1
ATOM 781 C C . ALA A 1 107 ? -8.342 0.631 19.397 1.00 98.38 107 ALA A C 1
ATOM 783 O O . ALA A 1 107 ? -8.881 1.490 18.708 1.00 98.38 107 ALA A O 1
ATOM 784 N N . VAL A 1 108 ? -7.473 -0.255 18.913 1.00 98.69 108 VAL A N 1
ATOM 785 C CA . VAL A 1 108 ? -7.134 -0.385 17.492 1.00 98.69 108 VAL A CA 1
ATOM 786 C C . VAL A 1 108 ? -7.918 -1.554 16.905 1.00 98.69 108 VAL A C 1
ATOM 788 O O . VAL A 1 108 ? -7.868 -2.670 17.439 1.00 98.69 108 VAL A O 1
ATOM 791 N N . ARG A 1 109 ? -8.645 -1.314 15.813 1.00 98.62 109 ARG A N 1
ATOM 792 C CA . ARG A 1 109 ? -9.540 -2.300 15.191 1.00 98.62 109 ARG A CA 1
ATOM 793 C C . ARG A 1 109 ? -9.221 -2.501 13.721 1.00 98.62 109 ARG A C 1
ATOM 795 O O . ARG A 1 109 ? -8.897 -1.559 13.004 1.00 98.62 109 ARG A O 1
ATOM 802 N N . LEU A 1 110 ? -9.333 -3.755 13.293 1.00 98.12 110 LEU A N 1
ATOM 803 C CA . LEU A 1 110 ? -9.290 -4.151 11.894 1.00 98.12 110 LEU A CA 1
ATOM 804 C C . LEU A 1 110 ? -10.715 -4.375 11.408 1.00 98.12 110 LEU A C 1
ATOM 806 O O . LEU A 1 110 ? -11.446 -5.169 12.001 1.00 98.12 110 LEU A O 1
ATOM 810 N N . HIS A 1 111 ? -11.056 -3.726 10.305 1.00 97.44 111 HIS A N 1
ATOM 811 C CA . HIS A 1 111 ? -12.379 -3.777 9.716 1.00 97.44 111 HIS A CA 1
ATOM 812 C C . HIS A 1 111 ? -12.324 -4.251 8.265 1.00 97.44 111 HIS A C 1
ATOM 814 O O . HIS A 1 111 ? -11.372 -3.938 7.544 1.00 97.44 111 HIS A O 1
ATOM 820 N N . PHE A 1 112 ? -13.377 -4.939 7.827 1.00 95.19 112 PHE A N 1
ATOM 821 C CA . PHE A 1 112 ? -13.622 -5.255 6.422 1.00 95.19 112 PHE A CA 1
ATOM 822 C C . PHE A 1 112 ? -15.049 -4.919 6.005 1.00 95.19 112 PHE A C 1
ATOM 824 O O . PHE A 1 112 ? -15.999 -5.199 6.741 1.00 95.19 112 PHE A O 1
ATOM 831 N N . ASP A 1 113 ? -15.184 -4.387 4.791 1.00 94.38 113 ASP A N 1
ATOM 832 C CA . ASP A 1 113 ? -16.477 -4.116 4.166 1.00 94.38 113 ASP A CA 1
ATOM 83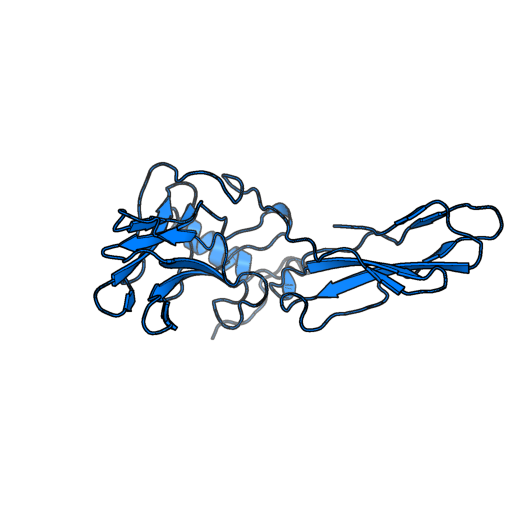3 C C . ASP A 1 113 ? -16.943 -5.320 3.329 1.00 94.38 113 ASP A C 1
ATOM 835 O O . ASP A 1 113 ? -16.198 -6.276 3.087 1.00 94.38 113 ASP A O 1
ATOM 839 N N . ASP A 1 114 ? -18.170 -5.264 2.815 1.00 90.94 114 ASP A N 1
ATOM 840 C CA . ASP A 1 114 ? -18.764 -6.329 1.995 1.00 90.94 114 ASP A CA 1
ATOM 841 C C . ASP A 1 114 ? -18.040 -6.524 0.646 1.00 90.94 114 ASP A C 1
ATOM 843 O O . ASP A 1 114 ? -18.226 -7.531 -0.048 1.00 90.94 114 ASP A O 1
ATOM 847 N N . ARG A 1 115 ? -17.180 -5.576 0.247 1.00 90.19 115 ARG A N 1
ATOM 848 C CA . ARG A 1 115 ? -16.299 -5.694 -0.925 1.00 90.19 115 ARG A CA 1
ATOM 849 C C . ARG A 1 115 ? -14.993 -6.417 -0.571 1.00 90.19 115 ARG A C 1
ATOM 851 O O . ARG A 1 115 ? -14.218 -6.738 -1.478 1.00 90.19 115 ARG A O 1
ATOM 858 N N . GLY A 1 116 ? -14.757 -6.741 0.697 1.00 89.44 116 GLY A N 1
ATOM 859 C CA . GLY A 1 116 ? -13.506 -7.319 1.181 1.00 89.44 116 GLY A CA 1
ATOM 860 C C . GLY A 1 116 ? -12.352 -6.315 1.183 1.00 89.44 116 GLY A C 1
ATOM 861 O O . GLY A 1 116 ? -11.196 -6.726 1.094 1.00 89.44 116 GLY A O 1
ATOM 862 N N . MET A 1 117 ? -12.655 -5.016 1.225 1.00 93.00 117 MET A N 1
ATOM 863 C CA . MET A 1 117 ? -11.659 -3.968 1.428 1.00 93.00 117 MET A CA 1
ATOM 864 C C . MET A 1 117 ? -11.442 -3.775 2.930 1.00 93.00 117 MET A C 1
ATOM 866 O O . MET A 1 117 ? -12.405 -3.787 3.695 1.00 93.00 117 MET A O 1
ATOM 870 N N . ALA A 1 118 ? -10.189 -3.596 3.344 1.00 95.44 118 ALA A N 1
ATOM 871 C CA . ALA A 1 118 ? -9.809 -3.464 4.746 1.00 95.44 118 ALA A CA 1
ATOM 872 C C . ALA A 1 118 ? -9.576 -2.004 5.138 1.00 95.44 118 ALA A C 1
ATOM 874 O O . ALA A 1 118 ? -9.032 -1.250 4.334 1.00 95.44 118 ALA A O 1
ATOM 875 N N . TRP A 1 119 ? -9.885 -1.620 6.374 1.00 97.75 119 TRP A N 1
ATOM 876 C CA . TRP A 1 119 ? -9.371 -0.386 6.985 1.00 97.75 119 TRP A CA 1
ATOM 877 C C . TRP A 1 119 ? -9.032 -0.611 8.458 1.00 97.75 119 TRP A C 1
ATOM 879 O O . TRP A 1 119 ? -9.516 -1.555 9.088 1.00 97.75 119 TRP A O 1
ATOM 889 N N . ALA A 1 120 ? -8.178 0.256 8.995 1.00 98.31 120 ALA A N 1
ATOM 890 C CA . ALA A 1 120 ? -7.885 0.308 10.418 1.00 98.31 120 ALA A CA 1
ATOM 891 C C . ALA A 1 120 ? -8.583 1.510 11.060 1.00 98.31 120 ALA A C 1
ATOM 893 O O . ALA A 1 120 ? -8.740 2.554 10.419 1.00 98.31 120 ALA A O 1
ATOM 894 N N . SER A 1 121 ? -8.976 1.368 12.322 1.00 98.50 121 SER A N 1
ATOM 895 C CA . SER A 1 121 ? -9.380 2.492 13.163 1.00 98.50 121 SER A CA 1
ATOM 896 C C . SER A 1 121 ? -8.618 2.496 14.483 1.00 98.50 121 SER A C 1
ATOM 898 O O . SER A 1 121 ? -8.151 1.457 14.961 1.00 98.50 121 SER A O 1
ATOM 900 N N . ILE A 1 122 ? -8.526 3.684 15.074 1.00 98.56 122 ILE A N 1
ATOM 901 C CA . ILE A 1 122 ? -8.152 3.892 16.467 1.00 98.56 122 ILE A CA 1
ATOM 902 C C . ILE A 1 122 ? -9.243 4.714 17.146 1.00 98.56 122 ILE A C 1
ATOM 904 O O . ILE A 1 122 ? -9.607 5.784 16.663 1.00 98.56 122 ILE A O 1
ATOM 908 N N . ASP A 1 123 ? -9.753 4.205 18.263 1.00 98.25 123 ASP A N 1
ATOM 909 C CA . ASP A 1 123 ? -10.776 4.839 19.092 1.00 98.25 123 ASP A CA 1
ATOM 910 C C . ASP A 1 123 ? -10.220 5.176 20.479 1.00 98.25 123 ASP A C 1
ATOM 912 O O . ASP A 1 123 ? -9.285 4.530 20.966 1.00 98.25 123 ASP A O 1
ATOM 916 N N . SER A 1 124 ? -10.827 6.168 21.137 1.00 97.12 124 SER A N 1
ATOM 917 C CA . SER A 1 124 ? -10.346 6.737 22.408 1.00 97.12 124 SER A CA 1
ATOM 918 C C . SER A 1 124 ? -8.906 7.271 22.325 1.00 97.12 124 SER A C 1
ATOM 920 O O . SER A 1 124 ? -8.189 7.283 23.324 1.00 97.12 124 SER A O 1
ATOM 922 N N . GLY A 1 125 ? -8.483 7.688 21.130 1.00 94.75 125 GLY A N 1
ATOM 923 C CA . GLY A 1 125 ? -7.168 8.257 20.851 1.00 94.75 125 GLY A CA 1
ATOM 924 C C . GLY A 1 125 ? -7.026 9.705 21.314 1.00 94.75 125 GLY A C 1
ATOM 925 O O . GLY A 1 125 ? -8.011 10.414 21.534 1.00 94.75 125 GLY A O 1
ATOM 926 N N . GLY A 1 126 ? -5.777 10.142 21.442 1.00 95.75 126 GLY A N 1
ATOM 927 C CA . GLY A 1 126 ? -5.397 11.541 21.618 1.00 95.75 126 GLY A CA 1
ATOM 928 C C . GLY A 1 126 ? -4.807 12.141 20.336 1.00 95.75 126 GLY A C 1
ATOM 929 O O . GLY A 1 126 ? -4.397 11.397 19.444 1.00 95.75 126 GLY A O 1
ATOM 930 N N . PRO A 1 127 ? -4.734 13.482 20.226 1.00 97.12 127 PRO A N 1
ATOM 931 C CA . PRO A 1 127 ? -4.114 14.146 19.083 1.00 97.12 127 PRO A CA 1
ATOM 932 C C . PRO A 1 127 ? -2.700 13.628 18.812 1.00 97.12 127 PRO A C 1
ATOM 934 O O . PRO A 1 127 ? -1.862 13.624 19.710 1.00 97.12 127 PRO A O 1
ATOM 937 N N . GLY A 1 128 ? -2.436 13.235 17.566 1.00 96.62 128 GLY A N 1
ATOM 938 C CA . GLY A 1 128 ? -1.144 12.687 17.149 1.00 96.62 128 GLY A CA 1
ATOM 939 C C . GLY A 1 128 ? -0.999 11.171 17.298 1.00 96.62 128 GLY A C 1
ATOM 940 O O . GLY A 1 128 ? -0.059 10.628 16.722 1.00 96.62 128 GLY A O 1
ATOM 941 N N . ASP A 1 129 ? -1.913 10.479 17.993 1.00 98.25 129 ASP A N 1
ATOM 942 C CA . ASP A 1 129 ? -1.987 9.012 17.927 1.00 98.25 129 ASP A CA 1
ATOM 943 C C . ASP A 1 129 ? -2.235 8.591 16.468 1.00 98.25 129 ASP A C 1
ATOM 945 O O . ASP A 1 129 ? -2.904 9.304 15.719 1.00 98.25 129 ASP A O 1
ATOM 949 N N . GLU A 1 130 ? -1.698 7.454 16.034 1.00 98.25 130 GLU A N 1
ATOM 950 C CA . GLU A 1 130 ? -1.769 7.026 14.630 1.00 98.25 130 GLU A CA 1
ATOM 951 C C . GLU A 1 130 ? -2.447 5.667 14.481 1.00 98.25 130 GLU A C 1
ATOM 953 O O . GLU A 1 130 ? -2.387 4.827 15.377 1.00 98.25 130 GLU A O 1
ATOM 958 N N . THR A 1 131 ? -3.038 5.415 13.314 1.00 98.31 131 THR A N 1
ATOM 959 C CA . THR A 1 131 ? -3.484 4.081 12.897 1.00 98.31 131 THR A CA 1
ATOM 960 C C . THR A 1 131 ? -3.129 3.803 11.442 1.00 98.31 131 THR A C 1
ATOM 962 O O . THR A 1 131 ? -3.108 4.719 10.617 1.00 98.31 131 THR A O 1
ATOM 965 N N . TRP A 1 132 ? -2.809 2.548 11.129 1.00 97.38 132 TRP A N 1
ATOM 966 C CA . TRP A 1 132 ? -2.464 2.078 9.788 1.00 97.38 132 TRP A CA 1
ATOM 967 C C . TRP A 1 132 ? -2.798 0.593 9.614 1.00 97.38 132 TRP A C 1
ATOM 969 O O . TRP A 1 132 ? -3.087 -0.119 10.580 1.00 97.38 132 TRP A O 1
ATOM 979 N N . LEU A 1 133 ? -2.710 0.114 8.374 1.00 95.81 133 LEU A N 1
ATOM 980 C CA . LEU A 1 133 ? -2.731 -1.311 8.061 1.00 95.81 133 LEU A CA 1
ATOM 981 C C . LEU A 1 133 ? -1.327 -1.820 7.737 1.00 95.81 133 LEU A C 1
ATOM 983 O O . LEU A 1 133 ? -0.603 -1.192 6.966 1.00 95.81 133 LEU A O 1
ATOM 987 N N . ASP A 1 134 ? -0.981 -2.983 8.277 1.00 93.38 134 ASP A N 1
ATOM 988 C CA . ASP A 1 134 ? 0.080 -3.809 7.712 1.00 93.38 134 ASP A CA 1
ATOM 989 C C . ASP A 1 134 ? -0.553 -4.867 6.796 1.00 93.38 134 ASP A C 1
ATOM 991 O O . ASP A 1 134 ? -1.576 -5.465 7.139 1.00 93.38 134 ASP A O 1
ATOM 995 N N . LEU A 1 135 ? 0.062 -5.112 5.642 1.00 89.00 135 LEU A N 1
ATOM 996 C CA . LEU A 1 135 ? -0.354 -6.085 4.634 1.00 89.00 135 LEU A CA 1
ATOM 997 C C . LEU A 1 135 ? 0.786 -7.064 4.351 1.00 89.00 135 LEU A C 1
ATOM 999 O O . LEU A 1 135 ? 1.919 -6.671 4.078 1.00 89.00 135 LEU A O 1
ATOM 1003 N N . SER A 1 136 ? 0.451 -8.347 4.383 1.00 86.56 136 SER A N 1
ATOM 1004 C CA . SER A 1 136 ? 1.352 -9.457 4.110 1.00 86.56 136 SER A CA 1
ATOM 1005 C C . SER A 1 136 ? 0.781 -10.347 3.010 1.00 86.56 136 SER A C 1
ATOM 1007 O O . SER A 1 136 ? -0.428 -10.575 2.935 1.00 86.56 136 SER A O 1
ATOM 1009 N N . TRP A 1 137 ? 1.672 -10.877 2.177 1.00 81.25 137 TRP A N 1
ATOM 1010 C CA . TRP A 1 137 ? 1.346 -11.816 1.101 1.00 81.25 137 TRP A CA 1
ATOM 1011 C C . TRP A 1 137 ? 1.693 -13.274 1.452 1.00 81.25 137 TRP A C 1
ATOM 1013 O O . TRP A 1 137 ? 1.210 -14.200 0.802 1.00 81.25 137 TRP A O 1
ATOM 1023 N N . ASP A 1 138 ? 2.459 -13.490 2.522 1.00 74.06 138 ASP A N 1
ATOM 1024 C CA . ASP A 1 138 ? 2.960 -14.787 2.991 1.00 74.06 138 ASP A CA 1
ATOM 1025 C C . ASP A 1 138 ? 2.382 -15.169 4.369 1.00 74.06 138 ASP A C 1
ATOM 1027 O O . ASP A 1 138 ? 3.050 -15.761 5.223 1.00 74.06 138 ASP A O 1
ATOM 1031 N N . ALA A 1 139 ? 1.108 -14.819 4.574 1.00 74.50 139 ALA A N 1
ATOM 1032 C CA . ALA A 1 139 ? 0.327 -15.114 5.776 1.00 74.50 139 ALA A CA 1
ATOM 1033 C C . ALA A 1 139 ? 0.906 -14.535 7.085 1.00 74.50 139 ALA A C 1
ATOM 1035 O O . ALA A 1 139 ? 0.767 -15.127 8.155 1.00 74.50 139 ALA A O 1
ATOM 1036 N N . GLY A 1 140 ? 1.531 -13.362 7.008 1.00 73.62 140 GLY A N 1
ATOM 1037 C CA . GLY A 1 140 ? 2.062 -12.628 8.155 1.00 73.62 140 GLY A CA 1
ATOM 1038 C C . GLY A 1 140 ? 3.492 -13.007 8.534 1.00 73.62 140 GLY A C 1
ATOM 1039 O O . GLY A 1 140 ? 3.965 -12.538 9.569 1.00 73.62 140 GLY A O 1
ATOM 1040 N N . THR A 1 141 ? 4.182 -13.825 7.729 1.00 77.00 141 THR A N 1
ATOM 1041 C CA . THR A 1 141 ? 5.597 -14.170 7.962 1.00 77.00 141 THR A CA 1
ATOM 1042 C C . THR A 1 141 ? 6.484 -12.948 7.724 1.00 77.00 141 THR A C 1
ATOM 1044 O O . THR A 1 141 ? 7.380 -12.660 8.519 1.00 77.00 141 THR A O 1
ATOM 1047 N N . THR A 1 142 ? 6.194 -12.191 6.666 1.00 74.62 142 THR A N 1
ATOM 1048 C CA . THR A 1 142 ? 6.828 -10.919 6.329 1.00 74.62 142 THR A CA 1
ATOM 1049 C C . THR A 1 142 ? 5.780 -9.920 5.819 1.00 74.62 142 THR A C 1
ATOM 1051 O O . THR A 1 142 ? 4.712 -10.287 5.327 1.00 74.62 142 THR A O 1
ATOM 1054 N N . TRP A 1 143 ? 6.038 -8.623 5.976 1.00 78.81 143 TRP A N 1
ATOM 1055 C CA . TRP A 1 143 ? 5.164 -7.552 5.464 1.00 78.81 143 TRP A CA 1
ATOM 1056 C C . TRP A 1 143 ? 5.925 -6.303 4.978 1.00 78.81 143 TRP A C 1
ATOM 1058 O O . TRP A 1 143 ? 5.461 -5.177 5.182 1.00 78.81 143 TRP A O 1
ATOM 1068 N N . PRO A 1 144 ? 7.104 -6.440 4.347 1.00 63.91 144 PRO A N 1
ATOM 1069 C CA . PRO A 1 144 ? 7.926 -5.275 4.057 1.00 63.91 144 PRO A CA 1
ATOM 1070 C C . PRO A 1 144 ? 7.360 -4.402 2.916 1.00 63.91 144 PRO A C 1
ATOM 1072 O O . PRO A 1 144 ? 7.633 -3.208 2.878 1.00 63.91 144 PRO A O 1
ATOM 1075 N N . ASP A 1 145 ? 6.488 -4.954 2.061 1.00 56.31 145 ASP A N 1
ATOM 1076 C CA . ASP A 1 145 ? 5.829 -4.250 0.943 1.00 56.31 145 ASP A CA 1
ATOM 1077 C C . ASP A 1 145 ? 4.455 -3.652 1.308 1.00 56.31 145 ASP A C 1
ATOM 1079 O O . ASP A 1 145 ? 3.728 -3.148 0.447 1.00 56.31 145 ASP A O 1
ATOM 1083 N N . GLY A 1 146 ? 4.063 -3.760 2.578 1.00 58.84 146 GLY A N 1
ATOM 1084 C CA . GLY A 1 146 ? 2.715 -3.446 3.041 1.00 58.84 146 GLY A CA 1
ATOM 1085 C C . GLY A 1 146 ? 2.649 -2.911 4.463 1.00 58.84 146 GLY A C 1
ATOM 1086 O O . GLY A 1 146 ? 1.560 -2.856 5.013 1.00 58.84 146 GLY A O 1
ATOM 1087 N N . SER A 1 147 ? 3.773 -2.525 5.068 1.00 69.88 147 SER A N 1
ATOM 1088 C CA . SER A 1 147 ? 3.772 -1.843 6.363 1.00 69.88 147 SER A CA 1
ATOM 1089 C C . SER A 1 147 ? 3.205 -0.428 6.229 1.00 69.88 147 SER A C 1
ATOM 1091 O O . SER A 1 147 ? 3.534 0.292 5.284 1.00 69.88 147 SER A O 1
ATOM 1093 N N . SER A 1 148 ? 2.410 0.009 7.207 1.00 84.50 148 SER A N 1
ATOM 1094 C CA . SER A 1 148 ? 1.966 1.411 7.321 1.00 84.50 148 SER A CA 1
ATOM 1095 C C . SER A 1 148 ? 1.047 1.948 6.213 1.00 84.50 148 SER A C 1
ATOM 1097 O O . SER A 1 148 ? 1.006 3.160 5.980 1.00 84.50 148 SER A O 1
ATOM 1099 N N . LEU A 1 149 ? 0.255 1.087 5.569 1.00 89.75 149 LEU A N 1
ATOM 1100 C CA . LEU A 1 149 ? -0.744 1.506 4.583 1.00 89.75 149 LEU A CA 1
ATOM 1101 C C . LEU A 1 149 ? -1.779 2.446 5.205 1.00 89.75 149 LEU A C 1
ATOM 1103 O O . LEU A 1 149 ? -2.391 2.151 6.233 1.00 89.75 149 LEU A O 1
ATOM 1107 N N . GLY A 1 150 ? -1.982 3.588 4.547 1.00 92.62 150 GLY A N 1
ATOM 1108 C CA . GLY A 1 150 ? -3.001 4.560 4.931 1.00 92.62 150 GLY A CA 1
ATOM 1109 C C . GLY A 1 150 ? -2.786 5.202 6.293 1.00 92.62 150 GLY A C 1
ATOM 1110 O O . GLY A 1 150 ? -3.769 5.667 6.869 1.00 92.62 150 GLY A O 1
ATOM 1111 N N . ARG A 1 151 ? -1.546 5.215 6.808 1.00 96.06 151 ARG A N 1
ATOM 1112 C CA . ARG A 1 151 ? -1.217 5.808 8.108 1.00 96.06 151 ARG A CA 1
ATOM 1113 C C . ARG A 1 151 ? -1.890 7.170 8.271 1.00 96.06 151 ARG A C 1
ATOM 1115 O O . ARG A 1 151 ? -1.678 8.078 7.472 1.00 96.06 151 ARG A O 1
ATOM 1122 N N . THR A 1 152 ? -2.721 7.270 9.299 1.00 97.31 152 THR A N 1
ATOM 1123 C CA . THR A 1 152 ? -3.558 8.435 9.578 1.00 97.31 152 THR A CA 1
ATOM 1124 C C . THR A 1 152 ? -3.417 8.796 11.048 1.00 97.31 152 THR A C 1
ATOM 1126 O O . THR A 1 152 ? -3.563 7.930 11.911 1.00 97.31 152 THR A O 1
ATOM 1129 N N . SER A 1 153 ? -3.145 10.067 11.335 1.00 98.00 153 SER A N 1
ATOM 1130 C CA . SER A 1 153 ? -3.078 10.584 12.704 1.00 98.00 153 SER A CA 1
ATOM 1131 C C . SER A 1 153 ? -4.447 11.077 13.175 1.00 98.00 153 SER A C 1
ATOM 1133 O O . SER A 1 153 ? -5.212 11.643 12.391 1.00 98.00 153 SER A O 1
ATOM 1135 N N . VAL A 1 154 ? -4.738 10.924 14.466 1.00 98.31 154 VAL A N 1
ATOM 1136 C CA . VAL A 1 154 ? -5.896 11.521 15.137 1.00 98.31 154 VAL A CA 1
ATOM 1137 C C . VAL A 1 154 ? 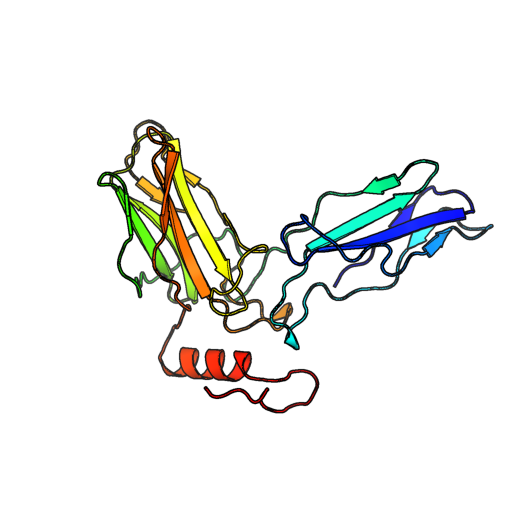-5.742 13.047 15.124 1.00 98.31 154 VAL A C 1
ATOM 1139 O O . VAL A 1 154 ? -4.777 13.568 15.697 1.00 98.31 154 VAL A O 1
ATOM 1142 N N . PRO A 1 155 ? -6.661 13.790 14.473 1.00 97.06 155 PRO A N 1
ATOM 1143 C CA . PRO A 1 155 ? -6.591 15.246 14.422 1.00 97.06 155 PRO A CA 1
ATOM 1144 C C . PRO A 1 155 ? -6.762 15.895 15.800 1.00 97.06 155 PRO A C 1
ATOM 1146 O O . PRO A 1 155 ? -7.383 15.339 16.705 1.00 97.06 155 PRO A O 1
ATOM 1149 N N . ALA A 1 156 ? -6.279 17.130 15.947 1.00 95.88 156 ALA A N 1
ATOM 1150 C CA . ALA A 1 156 ? -6.528 17.917 17.151 1.00 95.88 156 ALA A CA 1
ATOM 1151 C C . ALA A 1 156 ? -8.039 18.082 17.406 1.00 95.88 156 ALA A C 1
ATOM 1153 O O . ALA A 1 156 ? -8.788 18.475 16.514 1.00 95.88 156 ALA A O 1
ATOM 1154 N N . GLY A 1 157 ? -8.480 17.789 18.633 1.00 94.69 157 GLY A N 1
ATOM 1155 C CA . GLY A 1 157 ? -9.890 17.860 19.036 1.00 94.69 157 GLY A CA 1
ATOM 1156 C C . GLY A 1 157 ? -10.740 16.637 18.666 1.00 94.69 157 GLY A C 1
ATOM 1157 O O . GLY A 1 157 ? -11.904 16.588 19.057 1.00 94.69 157 GLY A O 1
ATOM 1158 N N . ALA A 1 158 ? -10.180 15.651 17.959 1.00 97.44 158 ALA A N 1
ATOM 1159 C CA . ALA A 1 158 ? -10.819 14.361 17.714 1.00 97.44 158 ALA A CA 1
ATOM 1160 C C . ALA A 1 158 ? -10.345 13.305 18.725 1.00 97.44 158 ALA A C 1
ATOM 1162 O O . ALA A 1 158 ? -9.290 13.443 19.342 1.00 97.44 158 ALA A O 1
ATOM 1163 N N . THR A 1 159 ? -11.128 12.236 18.869 1.00 97.12 159 THR A N 1
ATOM 1164 C CA . THR A 1 159 ? -10.810 11.073 19.721 1.00 97.12 159 THR A CA 1
ATOM 1165 C C . THR A 1 159 ? -10.721 9.768 18.935 1.00 97.12 159 THR A C 1
ATOM 1167 O O . THR A 1 159 ? -10.583 8.694 19.518 1.00 97.12 159 THR A O 1
ATOM 1170 N N . ALA A 1 160 ? -10.834 9.846 17.611 1.00 97.62 160 ALA A N 1
ATOM 1171 C CA . ALA A 1 160 ? -10.758 8.699 16.731 1.00 97.62 160 ALA A CA 1
ATOM 1172 C C . ALA A 1 160 ? -10.203 9.098 15.364 1.00 97.62 160 ALA A C 1
ATOM 1174 O O . ALA A 1 160 ? -10.336 10.247 14.928 1.00 97.62 160 ALA A O 1
ATOM 1175 N N . ALA A 1 161 ? -9.603 8.128 14.688 1.00 98.06 161 ALA A N 1
ATOM 1176 C CA . ALA A 1 161 ? -9.217 8.216 13.290 1.00 98.06 161 ALA A CA 1
ATOM 1177 C C . ALA A 1 161 ? -9.376 6.853 12.628 1.00 98.06 161 ALA A C 1
ATOM 1179 O O . ALA A 1 161 ? -9.357 5.812 13.283 1.00 98.06 161 ALA A O 1
ATOM 1180 N N . GLN A 1 162 ? -9.504 6.870 11.309 1.00 98.12 162 GLN A N 1
ATOM 1181 C CA . GLN A 1 162 ? -9.524 5.664 10.501 1.00 98.12 162 GLN A CA 1
ATOM 1182 C C . GLN A 1 162 ? -8.766 5.895 9.205 1.00 98.12 162 GLN A C 1
ATOM 1184 O O . GLN A 1 162 ? -8.726 7.013 8.684 1.00 98.12 162 GLN A O 1
ATOM 1189 N N . THR A 1 163 ? -8.196 4.825 8.673 1.00 98.00 163 THR A N 1
ATOM 1190 C CA . THR A 1 163 ? -7.561 4.851 7.361 1.00 98.00 163 THR A CA 1
ATOM 1191 C C . THR A 1 163 ? -8.620 4.895 6.256 1.00 98.00 163 THR A C 1
ATOM 1193 O O . THR A 1 163 ? -9.792 4.562 6.457 1.00 98.00 163 THR A O 1
ATOM 1196 N N . ALA A 1 164 ? -8.195 5.231 5.038 1.00 96.94 164 ALA A N 1
ATOM 1197 C CA . ALA A 1 164 ? -8.927 4.800 3.851 1.00 96.94 164 ALA A CA 1
ATOM 1198 C C . ALA A 1 164 ? -8.913 3.261 3.734 1.00 96.94 164 ALA A C 1
ATOM 1200 O O . ALA A 1 164 ? -8.231 2.573 4.501 1.00 96.94 164 ALA A O 1
ATOM 1201 N N . THR A 1 165 ? -9.648 2.714 2.768 1.00 96.12 165 THR A N 1
ATOM 1202 C CA . THR A 1 165 ? -9.664 1.267 2.538 1.00 96.12 165 THR A CA 1
ATOM 1203 C C . THR A 1 165 ? -8.578 0.793 1.576 1.00 96.12 165 THR A C 1
ATOM 1205 O O . THR A 1 165 ? -8.235 1.491 0.621 1.00 96.12 165 THR A O 1
ATOM 1208 N N . PHE A 1 166 ? -8.069 -0.418 1.807 1.00 93.75 166 PHE A N 1
ATOM 1209 C CA . PHE A 1 166 ? -7.025 -1.063 1.010 1.00 93.75 166 PHE A CA 1
ATOM 1210 C C . PHE A 1 166 ? -7.412 -2.501 0.659 1.00 93.75 166 PHE A C 1
ATOM 1212 O O . PHE A 1 166 ? -8.053 -3.206 1.446 1.00 93.75 166 PHE A O 1
ATOM 1219 N N . ALA A 1 167 ? -7.040 -2.942 -0.540 1.00 91.00 167 ALA A N 1
ATOM 1220 C CA . ALA A 1 167 ? -7.303 -4.291 -1.011 1.00 91.00 167 ALA A CA 1
ATOM 1221 C C . ALA A 1 167 ? -6.257 -5.274 -0.458 1.00 91.00 167 ALA A C 1
ATOM 1223 O O . ALA A 1 167 ? -5.060 -5.120 -0.693 1.00 91.00 167 ALA A O 1
ATOM 1224 N N . ALA A 1 168 ? -6.707 -6.353 0.191 1.00 87.19 168 ALA A N 1
ATOM 1225 C CA . ALA A 1 168 ? -5.822 -7.459 0.587 1.00 87.19 168 ALA A CA 1
ATOM 1226 C C . ALA A 1 168 ? -5.611 -8.502 -0.532 1.00 87.19 168 ALA A C 1
ATOM 1228 O O . ALA A 1 168 ? -5.130 -9.604 -0.297 1.00 87.19 168 ALA A O 1
ATOM 1229 N N . GLN A 1 169 ? -5.994 -8.170 -1.764 1.00 85.25 169 GLN A N 1
ATOM 1230 C CA . GLN A 1 169 ? -5.794 -8.991 -2.955 1.00 85.25 169 GLN A CA 1
ATOM 1231 C C . GLN A 1 169 ? -5.380 -8.093 -4.115 1.00 85.25 169 GLN A C 1
ATOM 1233 O O . GLN A 1 169 ? -5.833 -6.953 -4.210 1.00 85.25 169 GLN A O 1
ATOM 1238 N N . ASP A 1 170 ? -4.567 -8.617 -5.025 1.00 84.88 170 ASP A N 1
ATOM 1239 C CA . ASP A 1 170 ? -4.248 -7.992 -6.304 1.00 84.88 170 ASP A CA 1
ATOM 1240 C C . ASP A 1 170 ? -4.495 -8.971 -7.454 1.00 84.88 170 ASP A C 1
ATOM 1242 O O . ASP A 1 170 ? -3.600 -9.718 -7.867 1.00 84.88 170 ASP A O 1
ATOM 1246 N N . PRO A 1 171 ? -5.716 -8.938 -8.016 1.00 82.44 171 PRO A N 1
ATOM 1247 C CA . PRO A 1 171 ? -6.087 -9.792 -9.135 1.00 82.44 171 PRO A CA 1
ATOM 1248 C C . PRO A 1 171 ? -5.218 -9.567 -10.378 1.00 82.44 171 PRO A C 1
ATOM 1250 O O . PRO A 1 171 ? -4.954 -10.507 -11.128 1.00 82.44 171 PRO A O 1
ATOM 1253 N N . ARG A 1 172 ? -4.743 -8.333 -10.612 1.00 83.31 172 ARG A N 1
ATOM 1254 C CA . ARG A 1 172 ? -3.910 -8.002 -11.783 1.00 83.31 172 ARG A CA 1
ATOM 1255 C C . ARG A 1 172 ? -2.496 -8.547 -11.626 1.00 83.31 172 ARG A C 1
ATOM 1257 O O . ARG A 1 172 ? -1.912 -9.026 -12.597 1.00 83.31 172 ARG A O 1
ATOM 1264 N N . GLY A 1 173 ? -1.972 -8.488 -10.409 1.00 81.50 173 GLY A N 1
ATOM 1265 C CA . GLY A 1 173 ? -0.703 -9.076 -10.009 1.00 81.50 173 GLY A CA 1
ATOM 1266 C C . GLY A 1 173 ? -0.763 -10.579 -9.764 1.00 81.50 173 GLY A C 1
ATOM 1267 O O . GLY A 1 173 ? 0.293 -11.162 -9.540 1.00 81.50 173 GLY A O 1
ATOM 1268 N N . ARG A 1 174 ? -1.953 -11.199 -9.834 1.00 81.56 174 ARG A N 1
ATOM 1269 C CA . ARG A 1 174 ? -2.224 -12.606 -9.477 1.00 81.56 174 ARG A CA 1
ATOM 1270 C C . ARG A 1 174 ? -1.813 -12.950 -8.042 1.00 81.56 174 ARG A C 1
ATOM 1272 O O . ARG A 1 174 ? -1.405 -14.073 -7.767 1.00 81.56 174 ARG A O 1
ATOM 1279 N N . LEU A 1 175 ? -1.912 -11.978 -7.141 1.00 80.88 175 LEU A N 1
ATOM 1280 C CA . LEU A 1 175 ? -1.657 -12.154 -5.718 1.00 80.88 175 LEU A CA 1
ATOM 1281 C C . LEU A 1 175 ? -2.999 -12.256 -4.997 1.00 80.88 175 LEU A C 1
ATOM 1283 O O . LEU A 1 175 ? -3.686 -11.256 -4.798 1.00 80.88 175 LEU A O 1
ATOM 1287 N N . ASN A 1 176 ? -3.365 -13.476 -4.624 1.00 78.56 176 ASN A N 1
ATOM 1288 C CA . ASN A 1 176 ? -4.521 -13.763 -3.776 1.00 78.56 176 ASN A CA 1
ATOM 1289 C C . ASN A 1 176 ? -4.029 -14.169 -2.380 1.00 78.56 176 ASN A C 1
ATOM 1291 O O . ASN A 1 176 ? -2.836 -14.424 -2.200 1.00 78.56 176 ASN A O 1
ATOM 1295 N N . GLY A 1 177 ? -4.920 -14.236 -1.395 1.00 75.50 177 GLY A N 1
ATOM 1296 C CA . GLY A 1 177 ? -4.572 -14.714 -0.059 1.00 75.50 177 GLY A CA 1
ATOM 1297 C C . GLY A 1 177 ? -3.813 -13.736 0.825 1.00 75.50 177 GLY A C 1
ATOM 1298 O O . GLY A 1 177 ? -3.218 -14.178 1.809 1.00 75.50 177 GLY A O 1
ATOM 1299 N N . GLY A 1 178 ? -3.811 -12.441 0.501 1.00 85.00 178 GLY A N 1
ATOM 1300 C CA . GLY A 1 178 ? -3.185 -11.441 1.355 1.00 85.00 178 GLY A CA 1
ATOM 1301 C C . GLY A 1 178 ? -3.881 -11.356 2.715 1.00 85.00 178 GLY A C 1
ATOM 1302 O O . GLY A 1 178 ? -5.109 -11.392 2.829 1.00 85.00 178 GLY A O 1
ATOM 1303 N N . THR A 1 179 ? -3.078 -11.256 3.767 1.00 89.44 179 THR A N 1
ATOM 1304 C CA . THR A 1 179 ? -3.531 -11.049 5.144 1.00 89.44 179 THR A CA 1
ATOM 1305 C C . THR A 1 179 ? -3.207 -9.633 5.574 1.00 89.44 179 THR A C 1
ATOM 1307 O O . THR A 1 179 ? -2.113 -9.144 5.305 1.00 89.44 179 THR A O 1
ATOM 1310 N N . VAL A 1 180 ? -4.115 -8.999 6.304 1.00 93.50 180 VAL A N 1
ATOM 1311 C CA . VAL A 1 180 ? -3.915 -7.667 6.880 1.00 93.50 180 VAL A CA 1
ATOM 1312 C C . VAL A 1 180 ? -4.049 -7.699 8.394 1.00 93.50 180 VAL A C 1
ATOM 1314 O O . VAL A 1 180 ? -4.753 -8.546 8.947 1.00 93.50 180 VAL A O 1
ATOM 1317 N N . ARG A 1 181 ? -3.395 -6.752 9.059 1.00 96.50 181 ARG A N 1
ATOM 1318 C CA . ARG A 1 181 ? -3.652 -6.409 10.459 1.00 96.50 181 ARG A CA 1
ATOM 1319 C C . ARG A 1 181 ? -3.738 -4.897 10.601 1.00 96.50 181 ARG A C 1
ATOM 1321 O O . ARG A 1 181 ? -3.041 -4.162 9.908 1.00 96.50 181 ARG A O 1
ATOM 1328 N N . ALA A 1 182 ? -4.574 -4.440 11.519 1.00 97.88 182 ALA A N 1
ATOM 1329 C CA . ALA A 1 182 ? -4.573 -3.056 11.964 1.00 97.88 182 ALA A CA 1
ATOM 1330 C C . ALA A 1 182 ? -3.528 -2.855 13.057 1.00 97.88 182 ALA A C 1
ATOM 1332 O O . ALA A 1 182 ? -3.424 -3.684 13.969 1.00 97.88 182 ALA A O 1
ATOM 1333 N N . CYS A 1 183 ? -2.811 -1.744 12.975 1.00 98.00 183 CYS A N 1
ATOM 1334 C CA . CYS A 1 183 ? -1.862 -1.286 13.973 1.00 98.00 183 CYS A CA 1
ATOM 1335 C C . CYS A 1 183 ? -2.165 0.164 14.352 1.00 98.00 183 CYS A C 1
ATOM 1337 O O . CYS A 1 183 ? -2.797 0.913 13.598 1.00 98.00 183 CYS A O 1
ATOM 1339 N N . GLY A 1 184 ? -1.719 0.556 15.536 1.00 97.75 184 GLY A N 1
ATOM 1340 C CA . GLY A 1 184 ? -1.777 1.936 15.972 1.00 97.75 184 GLY A CA 1
ATOM 1341 C C . GLY A 1 184 ? -0.648 2.282 16.920 1.00 97.75 184 GLY A C 1
ATOM 1342 O O . GLY A 1 184 ? -0.070 1.397 17.554 1.00 97.75 184 GLY A O 1
ATOM 1343 N N . ARG A 1 185 ? -0.359 3.581 16.982 1.00 97.88 185 ARG A N 1
ATOM 1344 C CA . ARG A 1 185 ? 0.687 4.183 17.803 1.00 97.88 185 ARG A CA 1
ATOM 1345 C C . ARG A 1 185 ? 0.073 5.148 18.789 1.00 97.88 185 ARG A C 1
ATOM 1347 O O . ARG A 1 185 ? -0.681 6.037 18.390 1.00 97.88 185 ARG A O 1
ATOM 1354 N N . GLU A 1 186 ? 0.456 5.020 20.049 1.00 97.75 186 GLU A N 1
ATOM 1355 C CA . GLU A 1 186 ? 0.200 6.054 21.042 1.00 97.75 186 GLU A CA 1
ATOM 1356 C C . GLU A 1 186 ? 1.348 7.068 21.038 1.00 97.75 186 GLU A C 1
ATOM 1358 O O . GLU A 1 186 ? 2.528 6.721 21.104 1.00 97.75 186 GLU A O 1
ATOM 1363 N N . SER A 1 187 ? 0.995 8.339 20.880 1.00 96.38 187 SER A N 1
ATOM 1364 C CA . SER A 1 187 ? 1.947 9.399 20.553 1.00 96.38 187 SER A CA 1
ATOM 1365 C C . SER A 1 187 ? 2.787 9.880 21.734 1.00 96.38 187 SER A C 1
ATOM 1367 O O . SER A 1 187 ? 3.920 10.317 21.530 1.00 96.38 187 SER A O 1
ATOM 1369 N N . ALA A 1 188 ? 2.286 9.799 22.967 1.00 95.31 188 ALA A N 1
ATOM 1370 C CA . ALA A 1 188 ? 3.009 10.302 24.134 1.00 95.31 188 ALA A CA 1
ATOM 1371 C C . ALA A 1 188 ? 4.151 9.366 24.565 1.00 95.31 188 ALA A C 1
ATOM 1373 O O . ALA A 1 188 ? 5.206 9.836 24.991 1.00 95.31 188 ALA A O 1
ATOM 1374 N N . HIS A 1 189 ? 3.958 8.057 24.419 1.00 96.38 189 HIS A N 1
ATOM 1375 C CA . HIS A 1 189 ? 4.892 7.003 24.811 1.00 96.38 189 HIS A CA 1
ATOM 1376 C C . HIS A 1 189 ? 5.605 6.378 23.605 1.00 96.38 189 HIS A C 1
ATOM 1378 O O . HIS A 1 189 ? 6.582 5.658 23.799 1.00 96.38 189 HIS A O 1
ATOM 1384 N N . GLN A 1 190 ? 5.163 6.682 22.375 1.00 94.88 190 GLN A N 1
ATOM 1385 C CA . GLN A 1 190 ? 5.707 6.130 21.125 1.00 94.88 190 GLN A CA 1
ATOM 1386 C C . GLN A 1 190 ? 5.667 4.597 21.093 1.00 94.88 190 GLN A C 1
ATOM 1388 O O . GLN A 1 190 ? 6.572 3.944 20.573 1.00 94.88 190 GLN A O 1
ATOM 1393 N N . GLU A 1 191 ? 4.617 4.026 21.673 1.00 95.75 191 GLU A N 1
ATOM 1394 C CA . GLU A 1 191 ? 4.400 2.586 21.704 1.00 95.75 191 GLU A CA 1
ATOM 1395 C C . GLU A 1 191 ? 3.395 2.198 20.620 1.00 95.75 191 GLU A C 1
ATOM 1397 O O . GLU A 1 191 ? 2.467 2.956 20.325 1.00 95.75 191 GLU A O 1
ATOM 1402 N N . ASP A 1 192 ? 3.580 1.008 20.052 1.00 95.50 192 ASP A N 1
ATOM 1403 C CA . ASP A 1 192 ? 2.761 0.478 18.968 1.00 95.50 192 ASP A CA 1
ATOM 1404 C C . ASP A 1 192 ? 2.059 -0.809 19.421 1.00 95.50 192 ASP A C 1
ATOM 1406 O O . ASP A 1 192 ? 2.652 -1.654 20.093 1.00 95.50 192 ASP A O 1
ATOM 1410 N N . ALA A 1 193 ? 0.805 -0.996 19.007 1.00 97.19 193 ALA A N 1
ATOM 1411 C CA . ALA A 1 193 ? 0.085 -2.255 19.177 1.00 97.19 193 ALA A CA 1
ATOM 1412 C C . ALA A 1 193 ? -0.660 -2.634 17.900 1.00 97.19 193 ALA A C 1
ATOM 1414 O O . ALA A 1 193 ? -1.214 -1.782 17.203 1.00 97.19 193 ALA A O 1
ATOM 1415 N N . CYS A 1 194 ? -0.709 -3.935 17.620 1.00 97.75 194 CYS A N 1
ATOM 1416 C CA . CYS A 1 194 ? -1.346 -4.475 16.429 1.00 97.75 194 CYS A CA 1
ATOM 1417 C C . CYS A 1 194 ? -2.323 -5.597 16.769 1.00 97.75 194 CYS A C 1
ATOM 1419 O O . CYS A 1 194 ? -2.109 -6.391 17.684 1.00 97.75 194 CYS A O 1
ATOM 1421 N N . THR A 1 195 ? -3.388 -5.667 15.982 1.00 98.25 195 THR A N 1
ATOM 1422 C CA . THR A 1 195 ? -4.316 -6.802 15.941 1.00 98.25 195 THR A CA 1
ATOM 1423 C C . THR A 1 195 ? -3.632 -8.060 15.390 1.00 98.25 195 THR A C 1
ATOM 1425 O O . THR A 1 195 ? -2.529 -8.007 14.836 1.00 98.25 195 THR A O 1
ATOM 1428 N N . GLY A 1 196 ? -4.301 -9.210 15.525 1.00 95.50 196 GLY A N 1
ATOM 1429 C CA . GLY A 1 196 ? -3.921 -10.416 14.789 1.00 95.50 196 GLY A CA 1
ATOM 1430 C C . GLY A 1 196 ? -4.111 -10.249 13.276 1.00 95.50 196 GLY A C 1
ATOM 1431 O O . GLY A 1 196 ? -4.876 -9.400 12.824 1.00 95.50 196 GLY A O 1
ATOM 1432 N N . TRP A 1 197 ? -3.430 -11.078 12.488 1.00 93.88 197 TRP A N 1
ATOM 1433 C CA . TRP A 1 197 ? -3.608 -11.118 11.035 1.00 93.88 197 TRP A CA 1
ATOM 1434 C C . TRP A 1 197 ? -4.952 -11.748 10.653 1.00 93.88 197 TRP A C 1
ATOM 1436 O O . TRP A 1 197 ? -5.347 -12.768 11.220 1.00 93.88 197 TRP A O 1
ATOM 1446 N N . ALA A 1 198 ? -5.627 -11.182 9.653 1.00 91.94 198 ALA A N 1
ATOM 1447 C CA . ALA A 1 198 ? -6.863 -11.724 9.098 1.00 91.94 198 ALA A CA 1
ATOM 1448 C C . ALA A 1 198 ? -6.924 -11.578 7.575 1.00 91.94 198 ALA A C 1
ATOM 1450 O O . ALA A 1 198 ? -6.311 -10.682 6.993 1.00 91.94 198 ALA A O 1
ATOM 1451 N N . ARG A 1 199 ? -7.707 -12.445 6.926 1.00 89.00 199 ARG A N 1
ATOM 1452 C CA . ARG A 1 199 ? -8.042 -12.333 5.500 1.00 89.00 199 ARG A CA 1
ATOM 1453 C C . ARG A 1 199 ? -9.447 -11.749 5.336 1.00 89.00 199 ARG A C 1
ATOM 1455 O O . ARG A 1 199 ? -10.346 -12.179 6.065 1.00 89.00 199 ARG A O 1
ATOM 1462 N N . PRO A 1 200 ? -9.676 -10.838 4.375 1.00 82.06 200 PRO A N 1
ATOM 1463 C CA . PRO A 1 200 ? -11.030 -10.464 3.997 1.00 82.06 200 PRO A CA 1
ATOM 1464 C C . PRO A 1 200 ? -11.742 -11.665 3.383 1.00 82.06 200 PRO A C 1
ATOM 1466 O O . PRO A 1 200 ? -11.349 -12.167 2.332 1.00 82.06 200 PRO A O 1
ATOM 1469 N N . ALA A 1 201 ? -12.834 -12.093 4.002 1.00 73.81 201 ALA A N 1
ATOM 1470 C CA . ALA A 1 201 ? -13.690 -13.134 3.461 1.00 73.81 201 ALA A CA 1
ATOM 1471 C C . ALA A 1 201 ? -15.139 -12.657 3.449 1.00 73.81 201 ALA A C 1
ATOM 1473 O O . ALA A 1 201 ? -15.755 -12.475 4.494 1.00 73.81 201 ALA A O 1
ATOM 1474 N N . ARG A 1 202 ? -15.708 -12.506 2.250 1.00 69.12 202 ARG A N 1
ATOM 1475 C CA . ARG A 1 202 ? -17.131 -12.150 2.083 1.00 69.12 202 ARG A CA 1
ATOM 1476 C C . ARG A 1 202 ? -18.069 -13.298 2.462 1.00 69.12 202 ARG A C 1
ATOM 1478 O O . ARG A 1 202 ? -19.247 -13.095 2.725 1.00 69.12 202 ARG A O 1
ATOM 1485 N N . SER A 1 203 ? -17.557 -14.525 2.423 1.00 68.19 203 SER A N 1
ATOM 1486 C CA . SER A 1 203 ? -18.248 -15.754 2.801 1.00 68.19 203 SER A CA 1
ATOM 1487 C C . SER A 1 203 ? -17.222 -16.859 3.054 1.00 68.19 203 SER A C 1
ATOM 1489 O O . SER A 1 203 ? -16.064 -16.738 2.652 1.00 68.19 203 SER A O 1
ATOM 1491 N N . ARG A 1 204 ? -17.651 -17.970 3.666 1.00 70.44 204 ARG A N 1
ATOM 1492 C CA . ARG A 1 204 ? -16.793 -19.160 3.826 1.00 70.44 204 ARG A CA 1
ATOM 1493 C C . ARG A 1 204 ? -16.295 -19.695 2.481 1.00 70.44 204 ARG A C 1
ATOM 1495 O O . ARG A 1 204 ? -15.114 -19.956 2.337 1.00 70.44 204 ARG A O 1
ATOM 1502 N N . VAL A 1 205 ? -17.169 -19.740 1.474 1.00 76.81 205 VAL A N 1
ATOM 1503 C CA . VAL A 1 205 ? -16.801 -20.178 0.117 1.00 76.81 205 VAL A CA 1
ATOM 1504 C C . VAL A 1 205 ? -15.748 -19.253 -0.495 1.00 76.81 205 VAL A C 1
ATOM 1506 O O . VAL A 1 205 ? -14.803 -19.728 -1.112 1.00 76.81 205 VAL A O 1
ATOM 1509 N N . ALA A 1 206 ? -15.878 -17.934 -0.318 1.00 71.69 206 ALA A N 1
ATOM 1510 C CA . ALA A 1 206 ? -14.874 -16.989 -0.806 1.00 71.69 206 ALA A CA 1
ATOM 1511 C C . ALA A 1 206 ? -13.523 -17.173 -0.096 1.00 71.69 206 ALA A C 1
ATOM 1513 O O . ALA A 1 206 ? -12.490 -17.087 -0.752 1.00 71.69 206 ALA A O 1
ATOM 1514 N N . ALA A 1 207 ? -13.534 -17.473 1.208 1.00 71.81 207 ALA A N 1
ATOM 1515 C CA . ALA A 1 207 ? -12.321 -17.796 1.958 1.00 71.81 207 ALA A CA 1
ATOM 1516 C C . ALA A 1 207 ? -11.642 -19.069 1.432 1.00 71.81 207 ALA A C 1
ATOM 1518 O O . ALA A 1 207 ? -10.431 -19.076 1.236 1.00 71.81 207 ALA A O 1
ATOM 1519 N N . ASP A 1 208 ? -12.418 -20.120 1.155 1.00 72.19 208 ASP A N 1
ATOM 1520 C CA . ASP A 1 208 ? -11.891 -21.387 0.638 1.00 72.19 208 ASP A CA 1
ATOM 1521 C C . ASP A 1 208 ? -11.300 -21.220 -0.769 1.00 72.19 208 ASP A C 1
ATOM 1523 O O . ASP A 1 208 ? -10.232 -21.754 -1.066 1.00 72.19 208 ASP A O 1
ATOM 1527 N N . VAL A 1 209 ? -11.961 -20.441 -1.633 1.00 75.31 209 VAL A N 1
ATOM 1528 C CA . VAL A 1 209 ? -11.455 -20.121 -2.978 1.00 75.31 209 VAL A CA 1
ATOM 1529 C C . VAL A 1 209 ? -10.172 -19.299 -2.900 1.00 75.31 209 VAL A C 1
ATOM 1531 O O . VAL A 1 209 ? -9.236 -19.572 -3.647 1.00 75.31 209 VAL A O 1
ATOM 1534 N N . ASP A 1 210 ? -10.105 -18.321 -2.000 1.00 74.94 210 ASP A N 1
ATOM 1535 C CA . ASP A 1 210 ? -8.915 -17.493 -1.798 1.00 74.94 210 ASP A CA 1
ATOM 1536 C C . ASP A 1 210 ? -7.737 -18.305 -1.230 1.00 74.94 210 ASP A C 1
ATOM 1538 O O . ASP A 1 210 ? -6.609 -18.200 -1.712 1.00 74.94 210 ASP A O 1
ATOM 1542 N N . ALA A 1 211 ? -8.000 -19.197 -0.270 1.00 72.12 211 ALA A N 1
ATOM 1543 C CA . ALA A 1 211 ? -7.008 -20.135 0.250 1.00 72.12 211 ALA A CA 1
ATOM 1544 C C . ALA A 1 211 ? -6.517 -21.110 -0.832 1.00 72.12 211 ALA A C 1
ATOM 1546 O O . ALA A 1 211 ? -5.310 -21.331 -0.962 1.00 72.12 211 ALA A O 1
ATOM 1547 N N . LEU A 1 212 ? -7.430 -21.644 -1.652 1.00 74.00 212 LEU A N 1
ATOM 1548 C CA . LEU A 1 212 ? -7.073 -22.505 -2.775 1.00 74.00 212 LEU A CA 1
ATOM 1549 C C . LEU A 1 212 ? -6.217 -21.744 -3.791 1.00 74.00 212 LEU A C 1
ATOM 1551 O O . LEU A 1 212 ? -5.173 -22.250 -4.192 1.00 74.00 212 LEU A O 1
ATOM 1555 N N . ALA A 1 213 ? -6.621 -20.530 -4.169 1.00 73.56 213 ALA A N 1
ATOM 1556 C CA . ALA A 1 213 ? -5.892 -19.690 -5.113 1.00 73.56 213 ALA A CA 1
ATOM 1557 C C . ALA A 1 213 ? -4.503 -19.292 -4.592 1.00 73.56 213 ALA A C 1
ATOM 1559 O O . ALA A 1 213 ? -3.564 -19.224 -5.380 1.00 73.56 213 ALA A O 1
ATOM 1560 N N . TRP A 1 214 ? -4.355 -19.074 -3.281 1.00 71.50 214 TRP A N 1
ATOM 1561 C CA . TRP A 1 214 ? -3.050 -18.890 -2.645 1.00 71.50 214 TRP A CA 1
ATOM 1562 C C . TRP A 1 214 ? -2.191 -20.157 -2.765 1.00 71.50 214 TRP A C 1
ATOM 1564 O O . TRP A 1 214 ? -1.033 -20.086 -3.144 1.00 71.50 214 TRP A O 1
ATOM 1574 N N . SER A 1 215 ? -2.763 -21.344 -2.557 1.00 67.38 215 SER A N 1
ATOM 1575 C CA . SER A 1 215 ? -2.020 -22.607 -2.687 1.00 67.38 215 SER A CA 1
ATOM 1576 C C . SER A 1 215 ? -1.716 -23.042 -4.131 1.00 67.38 215 SER A C 1
ATOM 1578 O O . SER A 1 215 ? -1.170 -24.125 -4.326 1.00 67.38 215 SER A O 1
ATOM 1580 N N . GLN A 1 216 ? -2.083 -22.274 -5.162 1.00 64.19 216 GLN A N 1
ATOM 1581 C CA . GLN A 1 216 ? -1.878 -22.665 -6.561 1.00 64.19 216 GLN A CA 1
ATOM 1582 C C . GLN A 1 216 ? -0.519 -22.210 -7.111 1.00 64.19 216 GLN A C 1
ATOM 1584 O O . GLN A 1 216 ? -0.180 -21.029 -7.095 1.00 64.19 216 GLN A O 1
ATOM 1589 N N . ASP A 1 217 ? 0.218 -23.144 -7.719 1.00 62.59 217 ASP A N 1
ATOM 1590 C CA . ASP A 1 217 ? 1.362 -22.833 -8.575 1.00 62.59 217 ASP A CA 1
ATOM 1591 C C . ASP A 1 217 ? 0.846 -22.355 -9.940 1.00 62.59 217 ASP A C 1
ATOM 1593 O O . ASP A 1 217 ? 0.491 -23.132 -10.838 1.00 62.59 217 ASP A O 1
ATOM 1597 N N . THR A 1 218 ? 0.817 -21.035 -10.096 1.00 62.59 218 THR A N 1
ATOM 1598 C CA . THR A 1 218 ? 0.353 -20.358 -11.310 1.00 62.59 218 THR A CA 1
ATOM 1599 C C . THR A 1 218 ? 1.239 -20.601 -12.539 1.00 62.59 218 THR A C 1
ATOM 1601 O O . THR A 1 218 ? 0.784 -20.312 -13.647 1.00 62.59 218 THR A O 1
ATOM 1604 N N . TYR A 1 219 ? 2.455 -21.150 -12.400 1.00 55.47 219 TYR A N 1
ATOM 1605 C CA . TYR A 1 219 ? 3.306 -21.523 -13.542 1.00 55.47 219 TYR A CA 1
ATOM 1606 C C . TYR A 1 219 ? 3.067 -22.949 -14.043 1.00 55.47 219 TYR A C 1
ATOM 1608 O O . TYR A 1 219 ? 3.344 -23.232 -15.210 1.00 55.47 219 TYR A O 1
ATOM 1616 N N . ARG A 1 220 ? 2.569 -23.851 -13.190 1.00 52.59 220 ARG A N 1
ATOM 1617 C CA . ARG A 1 220 ? 2.419 -25.281 -13.522 1.00 52.59 220 ARG A CA 1
ATOM 1618 C C . ARG A 1 220 ? 0.973 -25.764 -13.615 1.00 52.59 220 ARG A C 1
ATOM 1620 O O . ARG A 1 220 ? 0.755 -26.912 -13.989 1.00 52.59 220 ARG A O 1
ATOM 1627 N N . GLY A 1 221 ? -0.007 -24.909 -13.317 1.00 49.53 221 GLY A N 1
ATOM 1628 C CA . GLY A 1 221 ? -1.429 -25.264 -13.393 1.00 49.53 221 GLY A CA 1
ATOM 1629 C C . GLY A 1 221 ? -1.866 -26.294 -12.344 1.00 49.53 221 GLY A C 1
ATOM 1630 O O . GLY A 1 221 ? -2.884 -26.953 -12.532 1.00 49.53 221 GLY A O 1
ATOM 1631 N N . GLY A 1 222 ? -1.104 -26.449 -11.256 1.00 53.91 222 GLY A N 1
ATOM 1632 C CA . GLY A 1 222 ? -1.382 -27.386 -10.163 1.00 53.91 222 GLY A CA 1
ATOM 1633 C C . GLY A 1 222 ? -1.218 -26.731 -8.791 1.00 53.91 222 GLY A C 1
ATOM 1634 O O . GLY A 1 222 ? -0.712 -25.618 -8.688 1.00 53.91 222 GLY A O 1
ATOM 1635 N N . CYS A 1 223 ? -1.651 -27.400 -7.722 1.00 49.28 223 CYS A N 1
ATOM 1636 C CA . CYS A 1 223 ? -1.454 -26.901 -6.359 1.00 49.28 223 CYS A CA 1
ATOM 1637 C C . CYS A 1 223 ? 0.036 -26.960 -5.975 1.00 49.28 223 CYS A C 1
ATOM 1639 O O . CYS A 1 223 ? 0.675 -28.007 -6.112 1.00 49.28 223 CYS A O 1
ATOM 1641 N N . ALA A 1 224 ? 0.582 -25.853 -5.471 1.00 53.25 224 ALA A N 1
ATOM 1642 C CA . ALA A 1 224 ? 1.865 -25.799 -4.791 1.00 53.25 224 ALA A CA 1
ATOM 1643 C C . ALA A 1 224 ? 1.741 -26.612 -3.496 1.00 53.25 224 ALA A C 1
ATOM 1645 O O . ALA A 1 224 ? 1.201 -26.163 -2.488 1.00 53.25 224 ALA A O 1
ATOM 1646 N N . GLY A 1 225 ? 2.162 -27.874 -3.544 1.00 50.69 225 GLY A N 1
ATOM 1647 C CA . GLY A 1 225 ? 2.073 -28.771 -2.402 1.00 50.69 225 GLY A CA 1
ATOM 1648 C C . GLY A 1 225 ? 2.875 -28.253 -1.209 1.00 50.69 225 GLY A C 1
ATOM 1649 O O . GLY A 1 225 ? 4.098 -28.372 -1.190 1.00 50.69 225 GLY A O 1
ATOM 1650 N N . ARG A 1 226 ? 2.177 -27.757 -0.185 1.00 40.44 226 ARG A N 1
ATOM 1651 C CA . ARG A 1 226 ? 2.583 -27.858 1.222 1.00 40.44 226 ARG A CA 1
ATOM 1652 C C . ARG A 1 226 ? 1.351 -27.758 2.121 1.00 40.44 226 ARG A C 1
ATOM 1654 O O . ARG A 1 226 ? 0.934 -26.683 2.524 1.00 40.44 226 ARG A O 1
ATOM 1661 N N . ILE A 1 227 ? 0.771 -28.923 2.400 1.00 34.47 227 ILE A N 1
ATOM 1662 C CA . ILE A 1 227 ? -0.060 -29.141 3.583 1.00 34.47 227 ILE A CA 1
ATOM 1663 C C . ILE A 1 227 ? 0.917 -29.487 4.707 1.00 34.47 227 ILE A C 1
ATOM 1665 O O . ILE A 1 227 ? 1.549 -30.544 4.635 1.00 34.47 227 ILE A O 1
ATOM 1669 N N . VAL A 1 228 ? 1.057 -28.605 5.696 1.00 35.56 228 VAL A N 1
ATOM 1670 C CA . VAL A 1 228 ? 1.384 -28.969 7.084 1.00 35.56 228 VAL A CA 1
ATOM 1671 C C . VAL A 1 228 ? 0.555 -28.078 7.991 1.00 35.56 228 VAL A C 1
ATOM 1673 O O . VAL A 1 228 ? 0.644 -26.846 7.806 1.00 35.56 228 VAL A O 1
#

Radius of gyration: 20.55 Å; chains: 1; bounding box: 49×47×60 Å

Secondary structure (DSSP, 8-state):
-B--EEES--TT-EEEEEEESSTTSS-EEEEEEEE--TT-SEEEPPPB-SEETTTTEE-EEEEEEESSSEEEPPPB-PPPBSSSBTTBPP-S--B--SPPEEETTEEEEEEE-TT-EEEEEEES--TT-EEEEEEESSTTS--TTTTTEEEEEPPTT-SEEEPPBEES-BTTTTB---EEEEEEEETTTTEEEEPPPB---SSHHHHHHHHHHHTEETTTTEE-----

Sequence (228 aa):
MAWASIDNGRTGDTVWLDRSWDGGSTWDGLLGKASVPDTWTGTRTLIYNLTDPVGHRRGLLRACGDAQAVACTAWIYPTVCAAACDGSAPGAGDTQPVSSATIFGRAVRLHFDDRGMAWASIDSGGPGDETWLDL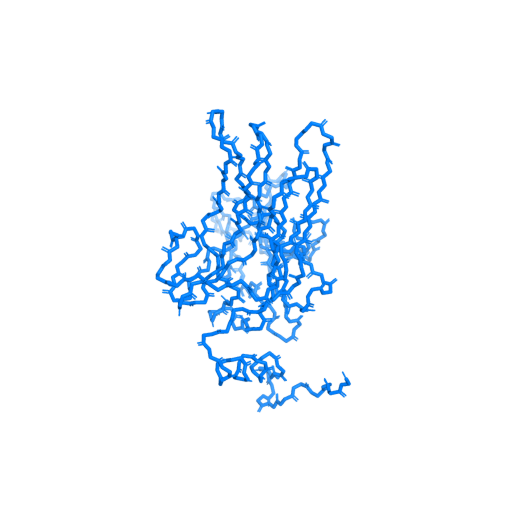SWDAGTTWPDGSSLGRTSVPAGATAAQTATFAAQDPRGRLNGGTVRACGRESAHQEDACTGWARPARSRVAADVDALAWSQDTYRGGCAGRIV